Protein AF-A0A0E0AD00-F1 (afdb_monomer)

Mean predicted aligned error: 17.64 Å

InterPro domains:
  IPR002100 Transcription factor, MADS-box [PF00319] (10-29)
  IPR002100 Transcription factor, MADS-box [PR00404] (3-23)
  IPR002100 Transcription factor, MADS-box [PR00404] (23-38)
  IPR002100 Transcription factor, MADS-box [PS50066] (1-30)
  IPR002100 Transcription factor, MADS-box [SM00432] (1-50)
  IPR002487 Transcription factor, K-box [PF01486] (48-136)
  IPR002487 Transcription factor, K-box [PS51297] (51-142)
  IPR036879 Transcription factor, MADS-box superfamily [SSF55455] (1-30)
  IPR050142 MADS-box/MEF2 Transcription Factor [PTHR48019] (3-134)

Radius of gyration: 44.12 Å; Cα contacts (8 Å, |Δi|>4): 16; chains: 1; bounding box: 91×43×137 Å

Structure (mmCIF, N/CA/C/O backbone):
data_AF-A0A0E0AD00-F1
#
_entry.id   AF-A0A0E0AD00-F1
#
loop_
_atom_site.group_PDB
_atom_site.id
_atom_site.type_symbol
_atom_site.label_atom_id
_atom_site.label_alt_id
_atom_site.label_comp_id
_atom_site.label_asym_id
_atom_site.label_entity_id
_atom_site.label_seq_id
_atom_site.pdbx_PDB_ins_code
_atom_site.Cartn_x
_atom_site.Cartn_y
_atom_site.Cartn_z
_atom_site.occupancy
_atom_site.B_iso_or_equiv
_atom_site.auth_seq_id
_atom_site.auth_comp_id
_atom_site.auth_asym_id
_atom_site.auth_atom_id
_atom_site.pdbx_PDB_model_num
ATOM 1 N N . MET A 1 1 ? 39.843 -11.080 -59.604 1.00 56.84 1 MET A N 1
ATOM 2 C CA . MET A 1 1 ? 40.928 -10.682 -58.675 1.00 56.84 1 MET A CA 1
ATOM 3 C C . MET A 1 1 ? 40.358 -10.661 -57.258 1.00 56.84 1 MET A C 1
ATOM 5 O O . MET A 1 1 ? 39.514 -9.820 -56.981 1.00 56.84 1 MET A O 1
ATOM 9 N N . GLY A 1 2 ? 40.714 -11.625 -56.404 1.00 79.62 2 GLY A N 1
ATOM 10 C CA . GLY A 1 2 ? 40.193 -11.733 -55.032 1.00 79.62 2 GLY A CA 1
ATOM 11 C C . GLY A 1 2 ? 40.968 -10.883 -54.018 1.00 79.62 2 GLY A C 1
ATOM 12 O O . GLY A 1 2 ? 42.056 -10.382 -54.304 1.00 79.62 2 GLY A O 1
ATOM 13 N N . ARG A 1 3 ? 40.417 -10.721 -52.811 1.00 85.69 3 ARG A N 1
ATOM 14 C CA . ARG A 1 3 ? 41.078 -10.020 -51.701 1.00 85.69 3 ARG A CA 1
ATOM 15 C C . ARG A 1 3 ? 42.171 -10.917 -51.102 1.00 85.69 3 ARG A C 1
ATOM 17 O O . ARG A 1 3 ? 41.860 -11.903 -50.446 1.00 85.69 3 ARG A O 1
ATOM 24 N N . GLY A 1 4 ? 43.441 -10.580 -51.328 1.00 88.44 4 GLY A N 1
ATOM 25 C CA . GLY A 1 4 ? 44.582 -11.314 -50.768 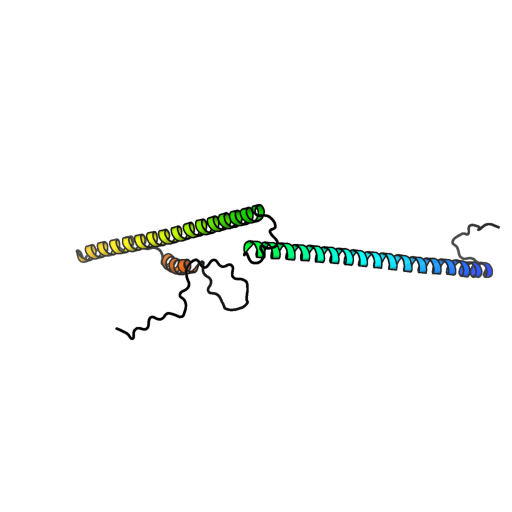1.00 88.44 4 GLY A CA 1
ATOM 26 C C . GLY A 1 4 ? 44.796 -11.046 -49.272 1.00 88.44 4 GLY A C 1
ATOM 27 O O . GLY A 1 4 ? 44.558 -9.934 -48.791 1.00 88.44 4 GLY A O 1
ATOM 28 N N . LYS A 1 5 ? 45.261 -12.061 -48.535 1.00 90.75 5 LYS A N 1
ATOM 29 C CA . LYS A 1 5 ? 45.694 -11.934 -47.134 1.00 90.75 5 LYS A CA 1
ATOM 30 C C . LYS A 1 5 ? 47.015 -11.153 -47.073 1.00 90.75 5 LYS A C 1
ATOM 32 O O . LYS A 1 5 ? 47.868 -11.316 -47.938 1.00 90.75 5 LYS A O 1
ATOM 37 N N . ILE A 1 6 ? 47.172 -10.296 -46.066 1.00 88.94 6 ILE A N 1
ATOM 38 C CA . ILE A 1 6 ? 48.353 -9.441 -45.866 1.00 88.94 6 ILE A CA 1
ATOM 39 C C . ILE A 1 6 ? 48.822 -9.622 -44.420 1.00 88.94 6 ILE A C 1
ATOM 41 O O . ILE A 1 6 ? 47.982 -9.732 -43.526 1.00 88.94 6 ILE A O 1
ATOM 45 N N . GLU A 1 7 ? 50.131 -9.649 -44.177 1.00 92.94 7 GLU A N 1
ATOM 46 C CA . GLU A 1 7 ? 50.682 -9.674 -42.817 1.00 92.94 7 GLU A CA 1
ATOM 47 C C . GLU A 1 7 ? 50.419 -8.353 -42.074 1.00 92.94 7 GLU A C 1
ATOM 49 O O . GLU A 1 7 ? 50.399 -7.275 -42.673 1.00 92.94 7 GLU A O 1
ATOM 54 N N . MET A 1 8 ? 50.250 -8.422 -40.750 1.00 94.75 8 MET A N 1
ATOM 55 C CA . MET A 1 8 ? 50.101 -7.245 -39.885 1.00 94.75 8 MET A CA 1
ATOM 56 C C . MET A 1 8 ? 51.471 -6.638 -39.558 1.00 94.75 8 MET A C 1
ATOM 58 O O . MET A 1 8 ? 51.977 -6.758 -38.448 1.00 94.75 8 MET A O 1
ATOM 62 N N . LYS A 1 9 ? 52.078 -6.003 -40.563 1.00 94.50 9 LYS A N 1
ATOM 63 C CA . LYS A 1 9 ? 53.336 -5.245 -40.477 1.00 94.50 9 LYS A CA 1
ATOM 64 C C . LYS A 1 9 ? 53.212 -3.936 -41.267 1.00 94.50 9 LYS A C 1
ATOM 66 O O . LYS A 1 9 ? 52.236 -3.726 -41.993 1.00 94.50 9 LYS A O 1
ATOM 71 N N . ARG A 1 10 ? 54.189 -3.033 -41.128 1.00 93.12 10 ARG A N 1
ATOM 72 C CA . ARG A 1 10 ? 54.226 -1.772 -41.887 1.00 93.12 10 ARG A CA 1
ATOM 73 C C . ARG A 1 10 ? 54.324 -2.062 -43.389 1.00 93.12 10 ARG A C 1
ATOM 75 O O . ARG A 1 10 ? 55.181 -2.821 -43.823 1.00 93.12 10 ARG A O 1
ATOM 82 N N . ILE A 1 11 ? 53.461 -1.432 -44.187 1.00 95.06 11 ILE A N 1
ATOM 83 C CA . ILE A 1 11 ? 53.547 -1.488 -45.653 1.00 95.06 11 ILE A CA 1
ATOM 84 C C . ILE A 1 11 ? 54.643 -0.510 -46.092 1.00 95.06 11 ILE A C 1
ATOM 86 O O . ILE A 1 11 ? 54.471 0.697 -45.925 1.00 95.06 11 ILE A O 1
ATOM 90 N N . GLU A 1 12 ? 55.751 -1.025 -46.625 1.00 94.75 12 GLU A N 1
ATOM 91 C CA . GLU A 1 12 ? 56.908 -0.257 -47.126 1.00 94.75 12 GLU A CA 1
ATOM 92 C C . GLU A 1 12 ? 56.517 0.677 -48.288 1.00 94.75 12 GLU A C 1
ATOM 94 O O . GLU A 1 12 ? 56.740 1.889 -48.239 1.00 94.75 12 GLU A O 1
ATOM 99 N N . ASP A 1 13 ? 55.831 0.122 -49.293 1.00 95.38 13 ASP A N 1
ATOM 100 C CA . ASP A 1 13 ? 55.361 0.832 -50.487 1.00 95.38 13 ASP A CA 1
ATOM 101 C C . ASP A 1 13 ? 54.362 1.948 -50.126 1.00 95.38 13 ASP A C 1
ATOM 103 O O . ASP A 1 13 ? 53.285 1.704 -49.568 1.00 95.38 13 ASP A O 1
ATOM 107 N N . ALA A 1 14 ? 54.727 3.189 -50.461 1.00 96.25 14 ALA A N 1
ATOM 108 C CA . ALA A 1 14 ? 53.958 4.385 -50.139 1.00 96.25 14 ALA A CA 1
ATOM 109 C C . ALA A 1 14 ? 52.564 4.404 -50.775 1.00 96.25 14 ALA A C 1
ATOM 111 O O . ALA A 1 14 ? 51.587 4.739 -50.100 1.00 96.25 14 ALA A O 1
ATOM 112 N N . THR A 1 15 ? 52.449 3.985 -52.033 1.00 95.25 15 THR A N 1
ATOM 113 C CA . THR A 1 15 ? 51.188 4.015 -52.778 1.00 95.25 15 THR A CA 1
ATOM 114 C C . THR A 1 15 ? 50.221 2.977 -52.216 1.00 95.25 15 THR A C 1
ATOM 116 O O . THR A 1 15 ? 49.065 3.284 -51.910 1.00 95.25 15 THR A O 1
ATOM 119 N N . ARG A 1 16 ? 50.700 1.748 -51.972 1.00 93.19 16 ARG A N 1
ATOM 120 C CA . ARG A 1 16 ? 49.890 0.676 -51.360 1.00 93.19 16 ARG A CA 1
ATOM 121 C C . ARG A 1 16 ? 49.467 1.016 -49.933 1.00 93.19 16 ARG A C 1
ATOM 123 O O . ARG A 1 16 ? 48.335 0.708 -49.543 1.00 93.19 16 ARG A O 1
ATOM 130 N N . ARG A 1 17 ? 50.343 1.662 -49.159 1.00 95.50 17 ARG A N 1
ATOM 131 C CA . ARG A 1 17 ? 50.043 2.137 -47.803 1.00 95.50 17 ARG A CA 1
ATOM 132 C C . ARG A 1 17 ? 48.935 3.189 -47.816 1.00 95.50 17 ARG A C 1
ATOM 134 O O . ARG A 1 17 ? 47.976 3.033 -47.063 1.00 95.50 17 ARG A O 1
ATOM 141 N N . GLN A 1 18 ? 49.016 4.182 -48.704 1.00 95.56 18 GLN A N 1
ATOM 142 C CA . GLN A 1 18 ? 48.005 5.238 -48.827 1.00 95.56 18 GLN A CA 1
ATOM 143 C C . GLN A 1 18 ? 46.632 4.676 -49.222 1.00 95.56 18 GLN A C 1
ATOM 145 O O . GLN A 1 18 ? 45.627 4.981 -48.583 1.00 95.56 18 GLN A O 1
ATOM 150 N N . VAL A 1 19 ? 46.579 3.785 -50.218 1.00 94.62 19 VAL A N 1
ATOM 151 C CA . VAL A 1 19 ? 45.322 3.139 -50.639 1.00 94.62 19 VAL A CA 1
ATOM 152 C C . VAL A 1 19 ? 44.720 2.302 -49.507 1.00 94.62 19 VAL A C 1
ATOM 154 O O . VAL A 1 19 ? 43.509 2.336 -49.275 1.00 94.62 19 VAL A O 1
ATOM 157 N N . THR A 1 20 ? 45.557 1.558 -48.780 1.00 94.06 20 THR A N 1
ATOM 158 C CA . THR A 1 20 ? 45.115 0.742 -47.641 1.00 94.06 20 THR A CA 1
ATOM 159 C C . THR A 1 20 ? 44.588 1.611 -46.505 1.00 94.06 20 THR A C 1
ATOM 161 O O . THR A 1 20 ? 43.548 1.286 -45.936 1.00 94.06 20 THR A O 1
ATOM 164 N N . PHE A 1 21 ? 45.265 2.720 -46.201 1.00 95.56 21 PHE A N 1
ATOM 165 C CA . PHE A 1 21 ? 44.830 3.677 -45.190 1.00 95.56 21 PHE A CA 1
ATOM 166 C C . PHE A 1 21 ? 43.445 4.234 -45.518 1.00 95.56 21 PHE A C 1
ATOM 168 O O . PHE A 1 21 ? 42.538 4.097 -44.703 1.00 95.56 21 PHE A O 1
ATOM 175 N N . SER A 1 22 ? 43.244 4.767 -46.726 1.00 95.25 22 SER A N 1
ATOM 176 C CA . SER A 1 22 ? 41.956 5.342 -47.132 1.00 95.25 22 SER A CA 1
ATOM 177 C C . SER A 1 22 ? 40.811 4.329 -47.038 1.00 95.25 22 SER A C 1
ATOM 179 O O . SER A 1 22 ? 39.757 4.641 -46.484 1.00 95.25 22 SER A O 1
ATOM 181 N N . LYS A 1 23 ? 41.032 3.089 -47.501 1.00 94.00 23 LYS A N 1
ATOM 182 C CA . LYS A 1 23 ? 40.029 2.012 -47.437 1.00 94.00 23 LYS A CA 1
ATOM 183 C C . LYS A 1 23 ? 39.732 1.560 -46.004 1.00 94.00 23 LYS A C 1
ATOM 185 O O . LYS A 1 23 ? 38.572 1.361 -45.656 1.00 94.00 23 LYS A O 1
ATOM 190 N N . ARG A 1 24 ? 40.760 1.391 -45.164 1.00 94.75 24 ARG A N 1
ATOM 191 C CA . ARG A 1 24 ? 40.582 0.968 -43.764 1.00 94.75 24 ARG A CA 1
ATOM 192 C C . ARG A 1 24 ? 39.961 2.067 -42.912 1.00 94.75 24 ARG A C 1
ATOM 194 O O . ARG A 1 24 ? 39.107 1.759 -42.095 1.00 94.75 24 ARG A O 1
ATOM 201 N N . ARG A 1 25 ? 40.344 3.329 -43.125 1.00 96.00 25 ARG A N 1
ATOM 202 C CA . ARG A 1 25 ? 39.773 4.483 -42.422 1.00 96.00 25 ARG A CA 1
ATOM 203 C C . ARG A 1 25 ? 38.269 4.576 -42.658 1.00 96.00 25 ARG A C 1
ATOM 205 O O . ARG A 1 25 ? 37.539 4.739 -41.694 1.00 96.00 25 ARG A O 1
ATOM 212 N N . ALA A 1 26 ? 37.815 4.422 -43.903 1.00 94.81 26 ALA A N 1
ATOM 213 C CA . ALA A 1 26 ? 36.386 4.428 -44.217 1.00 94.81 26 ALA A CA 1
ATOM 214 C C . ALA A 1 26 ? 35.624 3.338 -43.438 1.00 94.81 26 ALA A C 1
ATOM 216 O O . ALA A 1 26 ? 34.674 3.653 -42.730 1.00 94.81 26 ALA A O 1
ATOM 217 N N . GLY A 1 27 ? 36.104 2.088 -43.475 1.00 95.25 27 GLY A N 1
ATOM 218 C CA . GLY A 1 27 ? 35.468 0.990 -42.736 1.00 95.25 27 GLY A CA 1
ATOM 219 C C . GLY A 1 27 ? 35.553 1.125 -41.209 1.00 95.25 27 GLY A C 1
ATOM 220 O O . GLY A 1 27 ? 34.643 0.700 -40.507 1.00 95.25 27 GLY A O 1
ATOM 221 N N . LEU A 1 28 ? 36.618 1.734 -40.677 1.00 96.56 28 LEU A N 1
ATOM 222 C CA . LEU A 1 28 ? 36.735 2.028 -39.244 1.00 96.56 28 LEU A CA 1
ATOM 223 C C . LEU A 1 28 ? 35.756 3.118 -38.800 1.00 96.56 28 LEU A C 1
ATOM 225 O O . LEU A 1 28 ? 35.151 2.979 -37.743 1.00 96.56 28 LEU A O 1
ATOM 229 N N . MET A 1 29 ? 35.579 4.171 -39.600 1.00 96.12 29 MET A N 1
ATOM 230 C CA . MET A 1 29 ? 34.600 5.223 -39.308 1.00 96.12 29 MET A CA 1
ATOM 231 C C . MET A 1 29 ? 33.170 4.681 -39.361 1.00 96.12 29 MET A C 1
ATOM 233 O O . MET A 1 29 ? 32.370 4.989 -38.486 1.00 96.12 29 MET A O 1
ATOM 237 N N . GLU A 1 30 ? 32.862 3.822 -40.335 1.00 96.38 30 GLU A N 1
ATOM 238 C CA . GLU A 1 30 ? 31.568 3.138 -40.418 1.00 96.38 30 GLU A CA 1
ATOM 239 C C . GLU A 1 30 ? 31.333 2.216 -39.210 1.00 96.38 30 GLU A C 1
ATOM 241 O O . GLU A 1 30 ? 30.249 2.215 -38.626 1.00 96.38 30 GLU A O 1
ATOM 246 N N . LEU A 1 31 ? 32.362 1.474 -38.783 1.00 96.88 31 LEU A N 1
ATOM 247 C CA . LEU A 1 31 ? 32.296 0.641 -37.583 1.00 96.88 31 LEU A CA 1
ATOM 248 C C . LEU A 1 31 ? 32.050 1.478 -36.323 1.00 96.88 31 LEU A C 1
ATOM 250 O O . LEU A 1 31 ? 31.203 1.101 -35.515 1.00 96.88 31 LEU A O 1
ATOM 254 N N . PHE A 1 32 ? 32.769 2.592 -36.167 1.00 96.25 32 PHE A N 1
ATOM 255 C CA . PHE A 1 32 ? 32.605 3.504 -35.037 1.00 96.25 32 PHE A CA 1
ATOM 256 C C . PHE A 1 32 ? 31.186 4.066 -34.996 1.00 96.25 32 PHE A C 1
ATOM 258 O O . PHE A 1 32 ? 30.512 3.949 -33.979 1.00 96.25 32 PHE A O 1
ATOM 265 N N . HIS A 1 33 ? 30.703 4.582 -36.126 1.00 96.06 33 HIS A N 1
ATOM 266 C CA . HIS A 1 33 ? 29.359 5.134 -36.235 1.00 96.06 33 HIS A CA 1
ATOM 267 C C . HIS A 1 33 ? 28.281 4.092 -35.913 1.00 96.06 33 HIS A C 1
ATOM 269 O O . HIS A 1 33 ? 27.362 4.354 -35.139 1.00 96.06 33 HIS A O 1
ATOM 275 N N . ARG A 1 34 ? 28.417 2.868 -36.440 1.00 95.81 34 ARG A N 1
ATOM 276 C CA . ARG A 1 34 ? 27.494 1.771 -36.128 1.00 95.81 34 ARG A CA 1
ATOM 277 C C . ARG A 1 34 ? 27.521 1.409 -34.646 1.00 95.81 34 ARG A C 1
ATOM 279 O O . ARG A 1 34 ? 26.463 1.163 -34.068 1.00 95.81 34 ARG A O 1
ATOM 286 N N . TYR A 1 35 ? 28.704 1.350 -34.039 1.00 95.88 35 TYR A N 1
ATOM 287 C CA . TYR A 1 35 ? 28.846 1.050 -32.616 1.00 95.88 35 TYR A CA 1
ATOM 288 C C . TYR A 1 35 ? 28.215 2.145 -31.753 1.00 95.88 35 TYR A C 1
ATOM 290 O O . TYR A 1 35 ? 27.476 1.834 -30.824 1.00 95.88 35 TYR A O 1
ATOM 298 N N . GLU A 1 36 ? 28.442 3.411 -32.097 1.00 95.00 36 GLU A N 1
ATOM 299 C CA . GLU A 1 36 ? 27.854 4.564 -31.419 1.00 95.00 36 GLU A CA 1
ATOM 300 C C . GLU A 1 36 ? 26.323 4.538 -31.491 1.00 95.00 36 GLU A C 1
ATOM 302 O O . GLU A 1 36 ? 25.664 4.628 -30.456 1.00 95.00 36 GLU A O 1
ATOM 307 N N . ILE A 1 37 ? 25.751 4.324 -32.682 1.00 95.00 37 ILE A N 1
ATOM 308 C CA . ILE A 1 37 ? 24.298 4.188 -32.859 1.00 95.00 37 ILE A CA 1
ATOM 309 C C . ILE A 1 37 ? 23.759 3.014 -32.041 1.00 95.00 37 ILE A C 1
ATOM 311 O O . ILE A 1 37 ? 22.773 3.169 -31.325 1.00 95.00 37 ILE A O 1
ATOM 315 N N . THR A 1 38 ? 24.400 1.845 -32.127 1.00 94.06 38 THR A N 1
ATOM 316 C CA . THR A 1 38 ? 23.946 0.640 -31.415 1.00 94.06 38 THR A CA 1
ATOM 317 C C . THR A 1 38 ? 23.967 0.868 -29.906 1.00 94.06 38 THR A C 1
ATOM 319 O O . THR A 1 38 ? 22.964 0.631 -29.248 1.00 94.06 38 THR A O 1
ATOM 322 N N . THR A 1 39 ? 25.067 1.409 -29.376 1.00 93.06 39 THR A N 1
ATOM 323 C CA . THR A 1 39 ? 25.242 1.693 -27.942 1.00 93.06 39 THR A CA 1
ATOM 324 C C . THR A 1 39 ? 24.254 2.747 -27.447 1.00 93.06 39 THR A C 1
ATOM 326 O O . THR A 1 39 ? 23.697 2.636 -26.357 1.00 93.06 39 THR A O 1
ATOM 329 N N . ARG A 1 40 ? 24.012 3.792 -28.245 1.00 92.81 40 ARG A N 1
ATOM 330 C CA . ARG A 1 40 ? 23.022 4.819 -27.916 1.00 92.81 40 ARG A CA 1
ATOM 331 C C . ARG A 1 40 ? 21.616 4.228 -27.875 1.00 92.81 40 ARG A C 1
ATOM 333 O O . ARG A 1 40 ? 20.875 4.509 -26.941 1.00 92.81 40 ARG A O 1
ATOM 340 N N . ASN A 1 41 ? 21.264 3.404 -28.858 1.00 90.88 41 ASN A N 1
ATOM 341 C CA . ASN A 1 41 ? 19.950 2.777 -28.932 1.00 90.88 41 ASN A CA 1
ATOM 342 C C . ASN A 1 41 ? 19.718 1.791 -27.784 1.00 90.88 41 ASN A C 1
ATOM 344 O O . ASN A 1 41 ? 18.644 1.822 -27.196 1.00 90.88 41 ASN A O 1
ATOM 348 N N . THR A 1 42 ? 20.706 0.964 -27.423 1.00 89.88 42 THR A N 1
ATOM 349 C CA . THR A 1 42 ? 20.580 0.050 -26.275 1.00 89.88 42 THR A CA 1
ATOM 350 C C . THR A 1 42 ? 20.392 0.820 -24.974 1.00 89.88 42 THR A C 1
ATOM 352 O O . THR A 1 42 ? 19.498 0.492 -24.205 1.00 89.88 42 THR A O 1
ATOM 355 N N . ARG A 1 43 ? 21.149 1.906 -24.770 1.00 89.38 43 ARG A N 1
ATOM 356 C CA . ARG A 1 43 ? 21.004 2.756 -23.581 1.00 89.38 43 ARG A CA 1
ATOM 357 C C . ARG A 1 43 ? 19.625 3.417 -23.497 1.00 89.38 43 ARG A C 1
ATOM 359 O O . ARG A 1 43 ? 19.049 3.465 -22.422 1.00 89.38 43 ARG A O 1
ATOM 366 N N . LEU A 1 44 ? 19.089 3.911 -24.618 1.00 88.06 44 LEU A N 1
ATOM 367 C CA . LEU A 1 44 ? 17.731 4.471 -24.665 1.00 88.06 44 LEU A CA 1
ATOM 368 C C . LEU A 1 44 ? 16.655 3.400 -24.425 1.00 88.06 44 LEU A C 1
ATOM 370 O O . LEU A 1 44 ? 15.631 3.681 -23.813 1.00 88.06 44 LEU A O 1
ATOM 374 N N . GLN A 1 45 ? 16.871 2.170 -24.896 1.00 88.00 45 GLN A N 1
ATOM 375 C CA . GLN A 1 45 ? 15.960 1.056 -24.624 1.00 88.00 45 GLN A CA 1
ATOM 376 C C . GLN A 1 45 ? 15.955 0.661 -23.145 1.00 88.00 45 GLN A C 1
ATOM 378 O O . GLN A 1 45 ? 14.891 0.358 -22.618 1.00 88.00 45 GLN A O 1
ATOM 383 N N . GLU A 1 46 ? 17.111 0.666 -22.483 1.00 88.31 46 GLU A N 1
ATOM 384 C CA . GLU A 1 46 ? 17.214 0.427 -21.039 1.00 88.31 46 GLU A CA 1
ATOM 385 C C . GLU A 1 46 ? 16.459 1.501 -20.251 1.00 88.31 46 GLU A C 1
ATOM 387 O O . GLU A 1 46 ? 15.579 1.158 -19.469 1.00 88.31 46 GLU A O 1
ATOM 392 N N . THR A 1 47 ? 16.690 2.787 -20.540 1.00 87.38 47 THR A N 1
ATOM 393 C CA . THR A 1 47 ? 15.973 3.874 -19.851 1.00 87.38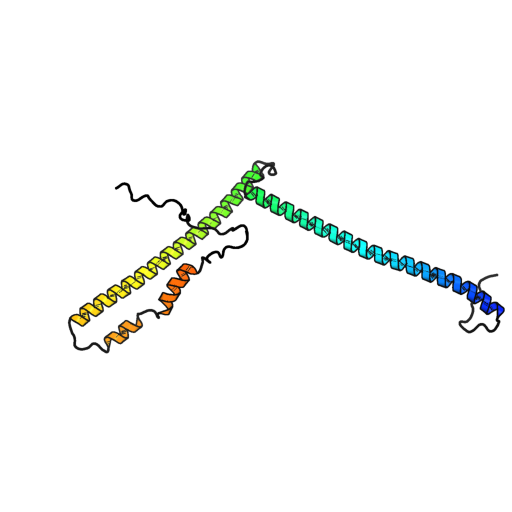 47 THR A CA 1
ATOM 394 C C . THR A 1 47 ? 14.465 3.811 -20.076 1.00 87.38 47 THR A C 1
ATOM 396 O O . THR A 1 47 ? 13.706 3.956 -19.128 1.00 87.38 47 THR A O 1
ATOM 399 N N . ASN A 1 48 ? 14.019 3.524 -21.306 1.00 89.44 48 ASN A N 1
ATOM 400 C CA . ASN A 1 48 ? 12.590 3.386 -21.591 1.00 89.44 48 ASN A CA 1
ATOM 401 C C . ASN A 1 48 ? 11.961 2.222 -20.811 1.00 89.44 48 ASN A C 1
ATOM 403 O O . ASN A 1 48 ? 10.838 2.353 -20.343 1.00 89.44 48 ASN A O 1
ATOM 407 N N . ARG A 1 49 ? 12.670 1.095 -20.649 1.00 90.44 49 ARG A N 1
ATOM 408 C CA . ARG A 1 49 ? 12.177 -0.045 -19.859 1.00 90.44 49 ARG A CA 1
ATOM 409 C C . ARG A 1 49 ? 12.042 0.299 -18.383 1.00 90.44 49 ARG A C 1
ATOM 411 O O . ARG A 1 49 ? 11.061 -0.106 -17.769 1.00 90.44 49 ARG A O 1
ATOM 418 N N . ASP A 1 50 ? 13.014 1.014 -17.829 1.00 92.62 50 ASP A N 1
ATOM 419 C CA . ASP A 1 50 ? 12.984 1.427 -16.426 1.00 92.62 50 ASP A CA 1
ATOM 420 C C . ASP A 1 50 ? 11.842 2.429 -16.179 1.00 92.62 50 ASP A C 1
ATOM 422 O O . ASP A 1 50 ? 11.088 2.286 -15.214 1.00 92.62 50 ASP A O 1
ATOM 426 N N . ASP A 1 51 ? 11.645 3.383 -17.096 1.00 93.75 51 ASP A N 1
ATOM 427 C CA . ASP A 1 51 ? 10.531 4.337 -17.056 1.00 93.75 51 ASP A CA 1
ATOM 428 C C . ASP A 1 51 ? 9.170 3.627 -17.190 1.00 93.75 51 ASP A C 1
ATOM 430 O O . ASP A 1 51 ? 8.245 3.896 -16.422 1.00 93.75 51 ASP A O 1
ATOM 434 N N . GLU A 1 52 ? 9.039 2.675 -18.121 1.00 94.69 52 GLU A N 1
ATOM 435 C CA . GLU A 1 52 ? 7.830 1.856 -18.297 1.00 94.69 52 GLU A CA 1
ATOM 436 C C . GLU A 1 52 ? 7.506 1.041 -17.036 1.00 94.69 52 GLU A C 1
ATOM 438 O O . GLU A 1 52 ? 6.357 1.028 -16.586 1.00 94.69 52 GLU A O 1
ATOM 443 N N . GLN A 1 53 ? 8.509 0.402 -16.426 1.00 96.12 53 GLN A N 1
ATOM 444 C CA . GLN A 1 53 ? 8.342 -0.337 -15.172 1.00 96.12 53 GLN A CA 1
ATOM 445 C C . GLN A 1 53 ? 7.903 0.579 -14.028 1.00 96.12 53 GLN A C 1
ATOM 447 O O . GLN A 1 53 ? 6.991 0.233 -13.274 1.00 96.12 53 GLN A O 1
ATOM 452 N N . MET A 1 54 ? 8.504 1.764 -13.914 1.00 96.50 54 MET A N 1
ATOM 453 C CA . MET A 1 54 ? 8.123 2.748 -12.904 1.00 96.50 54 MET A CA 1
ATOM 454 C C . MET A 1 54 ? 6.673 3.207 -13.092 1.00 96.50 54 MET A C 1
ATOM 456 O O . MET A 1 54 ? 5.914 3.261 -12.125 1.00 96.50 54 MET A O 1
ATOM 460 N N . VAL A 1 55 ? 6.255 3.497 -14.327 1.00 97.00 55 VAL A N 1
ATOM 461 C CA . VAL A 1 55 ? 4.869 3.883 -14.635 1.00 97.00 55 VAL A CA 1
ATOM 462 C C . VAL A 1 55 ? 3.891 2.761 -14.285 1.00 97.00 55 VAL A C 1
ATOM 464 O O . VAL A 1 55 ? 2.828 3.035 -13.717 1.00 97.00 55 VAL A O 1
ATOM 467 N N . MET A 1 56 ? 4.243 1.504 -14.570 1.00 96.44 56 MET A N 1
ATOM 468 C CA . MET A 1 56 ? 3.432 0.349 -14.181 1.00 96.44 56 MET A CA 1
ATOM 469 C C . MET A 1 56 ? 3.274 0.252 -12.662 1.00 96.44 56 MET A C 1
ATOM 471 O O . MET A 1 56 ? 2.158 0.062 -12.182 1.00 96.44 56 MET A O 1
ATOM 475 N N . GLU A 1 57 ? 4.355 0.435 -11.905 1.00 97.75 57 GLU A N 1
ATOM 476 C CA . GLU A 1 57 ? 4.319 0.365 -10.444 1.00 97.75 57 GLU A CA 1
ATOM 477 C C . GLU A 1 57 ? 3.535 1.527 -9.825 1.00 97.75 57 GLU A C 1
ATOM 479 O O . GLU A 1 57 ? 2.705 1.315 -8.943 1.00 97.75 57 GLU A O 1
ATOM 484 N N . ILE A 1 58 ? 3.705 2.749 -10.340 1.00 97.69 58 ILE A N 1
ATOM 485 C CA . ILE A 1 58 ? 2.900 3.906 -9.924 1.00 97.69 58 ILE A CA 1
ATOM 486 C C . ILE A 1 58 ? 1.415 3.637 -10.178 1.00 97.69 58 ILE A C 1
ATOM 488 O O . ILE A 1 58 ? 0.578 3.925 -9.325 1.00 97.69 58 ILE A O 1
ATOM 492 N N . THR A 1 59 ? 1.076 3.073 -11.337 1.00 97.88 59 THR A N 1
ATOM 493 C CA . THR A 1 59 ? -0.311 2.729 -11.677 1.00 97.88 59 THR A CA 1
ATOM 494 C C . THR A 1 59 ? -0.852 1.642 -10.749 1.00 97.88 59 THR A C 1
ATOM 496 O O . THR A 1 59 ? -1.974 1.757 -10.264 1.00 97.88 59 THR A O 1
ATOM 499 N N . ARG A 1 60 ? -0.044 0.621 -10.435 1.00 98.38 60 ARG A N 1
ATOM 500 C CA . ARG A 1 60 ? -0.402 -0.442 -9.488 1.00 98.38 60 ARG A CA 1
ATOM 501 C C . ARG A 1 60 ? -0.699 0.119 -8.097 1.00 98.38 60 ARG A C 1
ATOM 503 O O . ARG A 1 60 ? -1.728 -0.219 -7.524 1.00 98.38 60 ARG A O 1
ATOM 510 N N . LEU A 1 61 ? 0.174 0.980 -7.575 1.00 98.31 61 LEU A N 1
ATOM 511 C CA . LEU A 1 61 ? 0.003 1.596 -6.257 1.00 98.31 61 LEU A CA 1
ATOM 512 C C . LEU A 1 61 ? -1.209 2.529 -6.209 1.00 98.31 61 LEU A C 1
ATOM 514 O O . LEU A 1 61 ? -1.940 2.513 -5.227 1.00 98.31 61 LEU A O 1
ATOM 518 N N . ARG A 1 62 ? -1.462 3.301 -7.272 1.00 97.94 62 ARG A N 1
ATOM 519 C CA . ARG A 1 62 ? -2.676 4.127 -7.377 1.00 97.94 62 ARG A CA 1
ATOM 520 C C . ARG A 1 62 ? -3.941 3.277 -7.331 1.00 97.94 62 ARG A C 1
ATOM 522 O O . ARG A 1 62 ? -4.817 3.558 -6.529 1.00 97.94 62 ARG A O 1
ATOM 529 N N . ASN A 1 63 ? -3.982 2.189 -8.099 1.00 97.88 63 ASN A N 1
ATOM 530 C CA . ASN A 1 63 ? -5.116 1.268 -8.073 1.00 97.88 63 ASN A CA 1
ATOM 531 C C . ASN A 1 63 ? -5.312 0.622 -6.692 1.00 97.88 63 ASN A C 1
ATOM 533 O O . ASN A 1 63 ? -6.443 0.330 -6.318 1.00 97.88 63 ASN A O 1
ATOM 537 N N . GLU A 1 64 ? -4.234 0.354 -5.950 1.00 98.19 64 GLU A N 1
ATOM 538 C CA . GLU A 1 64 ? -4.320 -0.175 -4.584 1.00 98.19 64 GLU A CA 1
ATOM 539 C C . GLU A 1 64 ? -4.898 0.862 -3.615 1.00 98.19 64 GLU A C 1
ATOM 541 O O . GLU A 1 64 ? -5.788 0.542 -2.831 1.00 98.19 64 GLU A O 1
ATOM 546 N N . ILE A 1 65 ? -4.446 2.117 -3.708 1.00 97.81 65 ILE A N 1
ATOM 547 C CA . ILE A 1 65 ? -4.996 3.232 -2.927 1.00 97.81 65 ILE A CA 1
ATOM 548 C C . ILE A 1 65 ? -6.492 3.382 -3.215 1.00 97.81 65 ILE A C 1
ATOM 550 O O . ILE A 1 65 ? -7.290 3.362 -2.283 1.00 97.81 65 ILE A O 1
ATOM 554 N N . ASP A 1 66 ? -6.883 3.426 -4.490 1.00 96.62 66 ASP A N 1
ATOM 555 C CA . A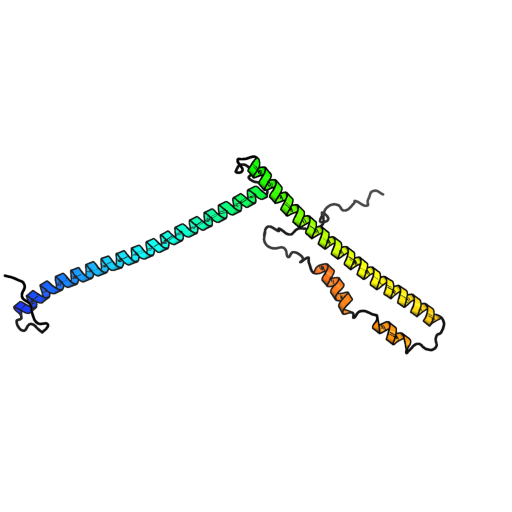SP A 1 66 ? -8.284 3.570 -4.890 1.00 96.62 66 ASP A CA 1
ATOM 556 C C . ASP A 1 66 ? -9.152 2.411 -4.357 1.00 96.62 66 ASP A C 1
ATOM 558 O O . ASP A 1 66 ? -10.279 2.620 -3.899 1.00 96.62 66 ASP A O 1
ATOM 562 N N . GLN A 1 67 ? -8.626 1.178 -4.369 1.00 95.81 67 GLN A N 1
ATOM 563 C CA . GLN A 1 67 ? -9.304 -0.000 -3.815 1.00 95.81 67 GLN A CA 1
ATOM 564 C C . GLN A 1 67 ? -9.473 0.082 -2.295 1.00 95.81 67 GLN A C 1
ATOM 566 O O . GLN A 1 67 ? -10.558 -0.218 -1.783 1.00 95.81 67 GLN A O 1
ATOM 571 N N . LEU A 1 68 ? -8.424 0.490 -1.575 1.00 96.75 68 LEU A N 1
ATOM 572 C CA . LEU A 1 68 ? -8.452 0.646 -0.122 1.00 96.75 68 LEU A CA 1
ATOM 573 C C . LEU A 1 68 ? -9.400 1.772 0.298 1.00 96.75 68 LEU A C 1
ATOM 575 O O . LEU A 1 68 ? -10.230 1.569 1.183 1.00 96.75 68 LEU A O 1
ATOM 579 N N . GLU A 1 69 ? -9.350 2.921 -0.370 1.00 94.81 69 GLU A N 1
ATOM 580 C CA . GLU A 1 69 ? -10.249 4.048 -0.114 1.00 94.81 69 GLU A CA 1
ATOM 581 C C . GLU A 1 69 ? -11.709 3.698 -0.413 1.00 94.81 69 GLU A C 1
ATOM 583 O O . GLU A 1 69 ? -12.602 4.052 0.356 1.00 94.81 69 GLU A O 1
ATOM 588 N N . ALA A 1 70 ? -11.983 2.972 -1.501 1.00 92.50 70 ALA A N 1
ATOM 589 C CA . ALA A 1 70 ? -13.328 2.480 -1.787 1.00 92.50 70 ALA A CA 1
ATOM 590 C C . ALA A 1 70 ? -13.795 1.468 -0.729 1.00 92.50 70 ALA A C 1
ATOM 592 O O . ALA A 1 70 ? -14.961 1.472 -0.341 1.00 92.50 70 ALA A O 1
ATOM 593 N N . SER A 1 71 ? -12.900 0.601 -0.242 1.00 92.75 71 SER A N 1
ATOM 594 C CA . SER A 1 71 ? -13.217 -0.335 0.840 1.00 92.75 71 SER A CA 1
ATOM 595 C C . SER A 1 71 ? -13.538 0.379 2.147 1.00 92.75 71 SER A C 1
ATOM 597 O O . SER A 1 71 ? -14.509 0.012 2.808 1.00 92.75 71 SER A O 1
ATOM 599 N N . LEU A 1 72 ? -12.762 1.404 2.500 1.00 93.00 72 LEU A N 1
ATOM 600 C CA . LEU A 1 72 ? -13.014 2.229 3.675 1.00 93.00 72 LEU A CA 1
ATOM 601 C C . LEU A 1 72 ? -14.380 2.911 3.565 1.00 93.00 72 LEU A C 1
ATOM 603 O O . LEU A 1 72 ? -15.200 2.748 4.461 1.00 93.00 72 LEU A O 1
ATOM 607 N N . ARG A 1 73 ? -14.667 3.569 2.433 1.00 93.00 73 ARG A N 1
ATOM 608 C CA . ARG A 1 73 ? -15.960 4.229 2.185 1.00 93.00 73 ARG A CA 1
ATOM 609 C C . ARG A 1 73 ? -17.152 3.272 2.236 1.00 93.00 73 ARG A C 1
ATOM 611 O O . ARG A 1 73 ? -18.226 3.655 2.692 1.00 93.00 73 ARG A O 1
ATOM 618 N N . ARG A 1 74 ? -16.984 2.012 1.811 1.00 91.44 74 ARG A N 1
ATOM 619 C CA . ARG A 1 74 ? -18.014 0.974 2.001 1.00 91.44 74 ARG A CA 1
ATOM 620 C C . ARG A 1 74 ? -18.219 0.649 3.480 1.00 91.44 74 ARG A C 1
ATOM 622 O O . ARG A 1 74 ? -19.357 0.592 3.926 1.00 91.44 74 ARG A O 1
ATOM 629 N N . GLN A 1 75 ? -17.140 0.450 4.237 1.00 90.69 75 GLN A N 1
ATOM 630 C CA . GLN A 1 75 ? -17.205 0.128 5.669 1.00 90.69 75 GLN A CA 1
ATOM 631 C C . GLN A 1 75 ? -17.748 1.284 6.522 1.00 90.69 75 GLN A C 1
ATOM 633 O O . GLN A 1 75 ? -18.417 1.022 7.518 1.00 90.69 75 GLN A O 1
ATOM 638 N N . THR A 1 76 ? -17.510 2.541 6.131 1.00 90.75 76 THR A N 1
ATOM 639 C CA . THR A 1 76 ? -18.086 3.728 6.791 1.00 90.75 76 THR A CA 1
ATOM 640 C C . THR A 1 76 ? -19.510 4.047 6.327 1.00 90.75 76 THR A C 1
ATOM 642 O O . THR A 1 76 ? -20.183 4.871 6.941 1.00 90.75 76 THR A O 1
ATOM 645 N N . GLY A 1 77 ? -20.001 3.374 5.280 1.00 87.50 77 GLY A N 1
ATOM 646 C CA . GLY A 1 77 ? -21.343 3.569 4.728 1.00 87.50 77 GLY A CA 1
ATOM 647 C C . GLY A 1 77 ? -21.489 4.792 3.815 1.00 87.50 77 GLY A C 1
ATOM 648 O O . GLY A 1 77 ? -22.606 5.120 3.425 1.00 87.50 77 GLY A O 1
ATOM 649 N N . GLU A 1 78 ? -20.386 5.452 3.459 1.00 87.19 78 GLU A N 1
ATOM 650 C CA . GLU A 1 78 ? -20.365 6.638 2.594 1.00 87.19 78 GLU A CA 1
ATOM 651 C C . GLU A 1 78 ? -20.695 6.302 1.133 1.00 87.19 78 GLU A C 1
ATOM 653 O O . GLU A 1 78 ? -21.450 7.034 0.499 1.00 87.19 78 GLU A O 1
ATOM 658 N N . ASP A 1 79 ? -20.196 5.171 0.615 1.00 85.62 79 ASP A N 1
ATOM 659 C CA . ASP A 1 79 ? -20.402 4.753 -0.781 1.00 85.62 79 ASP A CA 1
ATOM 660 C C . ASP A 1 79 ? -20.847 3.285 -0.892 1.00 85.62 79 ASP A C 1
ATOM 662 O O . ASP A 1 79 ? -20.069 2.380 -1.205 1.00 85.62 79 ASP A O 1
ATOM 666 N N . LEU A 1 80 ? -22.147 3.046 -0.697 1.00 82.75 80 LEU A N 1
ATOM 667 C CA . LEU A 1 80 ? -22.770 1.722 -0.863 1.00 82.75 80 LEU A CA 1
ATOM 668 C C . LEU A 1 80 ? -23.262 1.446 -2.290 1.00 82.75 80 LEU A C 1
ATOM 670 O O . LEU A 1 80 ? -23.609 0.315 -2.610 1.00 82.75 80 LEU A O 1
ATOM 674 N N . SER A 1 81 ? -23.260 2.452 -3.168 1.00 82.44 81 SER A N 1
ATOM 675 C CA . SER A 1 81 ? -23.680 2.323 -4.574 1.00 82.44 81 SER A CA 1
ATOM 676 C C . SER A 1 81 ? -22.844 1.310 -5.367 1.00 82.44 81 SER A C 1
ATOM 678 O O . SER A 1 81 ? -23.317 0.754 -6.356 1.00 82.44 81 SER A O 1
ATOM 680 N N . SER A 1 82 ? -21.609 1.064 -4.920 1.00 75.06 82 SER A N 1
ATOM 681 C CA . SER A 1 82 ? -20.693 0.073 -5.488 1.00 75.06 82 SER A CA 1
ATOM 682 C C . SER A 1 82 ? -21.004 -1.371 -5.070 1.00 75.06 82 SER A C 1
ATOM 684 O O . SER A 1 82 ? -20.514 -2.300 -5.709 1.00 75.06 82 SER A O 1
ATOM 686 N N . VAL A 1 83 ? -21.824 -1.571 -4.033 1.00 80.94 83 VAL A N 1
ATOM 687 C CA . VAL A 1 83 ? -22.272 -2.889 -3.568 1.00 80.94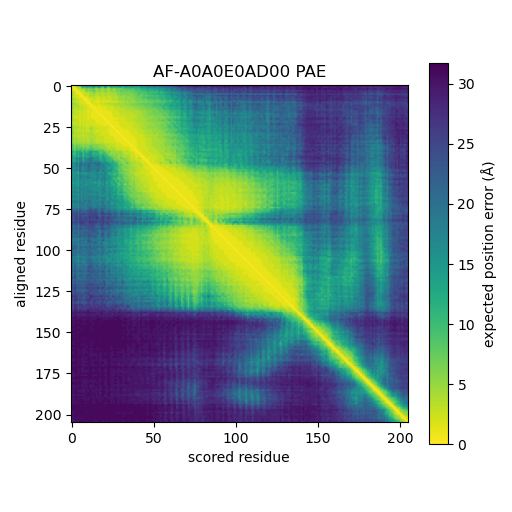 83 VAL A CA 1
ATOM 688 C C . VAL A 1 83 ? -23.533 -3.255 -4.340 1.00 80.94 83 VAL A C 1
ATOM 690 O O . VAL A 1 83 ? -24.612 -2.718 -4.099 1.00 80.94 83 VAL A O 1
ATOM 693 N N . SER A 1 84 ? -23.380 -4.127 -5.333 1.00 75.38 84 SER A N 1
ATOM 694 C CA . SER A 1 84 ? -24.439 -4.386 -6.314 1.00 75.38 84 SER A CA 1
ATOM 695 C C . SER A 1 84 ? -25.458 -5.426 -5.850 1.00 75.38 84 SER A C 1
ATOM 697 O O . SER A 1 84 ? -26.589 -5.441 -6.342 1.00 75.38 84 SER A O 1
ATOM 699 N N . THR A 1 85 ? -25.081 -6.287 -4.899 1.00 88.88 85 THR A N 1
ATOM 700 C CA . THR A 1 85 ? -25.934 -7.377 -4.418 1.00 88.88 85 THR A CA 1
ATOM 701 C C . THR A 1 85 ? -26.307 -7.213 -2.947 1.00 88.88 85 THR A C 1
ATOM 703 O O . THR A 1 85 ? -25.535 -6.722 -2.124 1.00 88.88 85 THR A O 1
ATOM 706 N N . VAL A 1 86 ? -27.517 -7.660 -2.601 1.00 90.88 86 VAL A N 1
ATOM 707 C CA . VAL A 1 86 ? -28.002 -7.682 -1.211 1.00 90.88 86 VAL A CA 1
ATOM 708 C C . VAL A 1 86 ? -27.147 -8.616 -0.344 1.00 90.88 86 VAL A C 1
ATOM 710 O O . VAL A 1 86 ? -26.928 -8.327 0.830 1.00 90.88 86 VAL A O 1
ATOM 713 N N . ASP A 1 87 ? -26.616 -9.692 -0.929 1.00 92.12 87 ASP A N 1
ATOM 714 C CA . ASP A 1 87 ? -25.754 -10.652 -0.234 1.00 92.12 87 ASP A CA 1
ATOM 715 C C . ASP A 1 87 ? -24.412 -10.025 0.177 1.00 92.12 87 ASP A C 1
ATOM 717 O O . ASP A 1 87 ? -23.989 -10.183 1.321 1.00 92.12 87 ASP A O 1
ATOM 721 N N . GLU A 1 88 ? -23.768 -9.251 -0.707 1.00 91.50 88 GLU A N 1
ATOM 722 C CA . GLU A 1 88 ? -22.537 -8.508 -0.384 1.00 91.50 88 GLU A CA 1
ATOM 723 C C . GLU A 1 88 ? -22.773 -7.483 0.735 1.00 91.50 88 GLU A C 1
ATOM 725 O O . GLU A 1 88 ? -21.929 -7.310 1.616 1.00 91.50 88 GLU A O 1
ATOM 730 N N . LEU A 1 89 ? -23.939 -6.826 0.738 1.00 91.94 89 LEU A N 1
ATOM 731 C CA . LEU A 1 89 ? -24.309 -5.886 1.794 1.00 91.94 89 LEU A CA 1
ATOM 732 C C . LEU A 1 89 ? -24.539 -6.602 3.133 1.00 91.94 89 LEU A C 1
ATOM 734 O O . LEU A 1 89 ? -24.070 -6.134 4.169 1.00 91.94 89 LEU A O 1
ATOM 738 N N . SER A 1 90 ? -25.211 -7.755 3.114 1.00 93.81 90 SER A N 1
ATOM 739 C CA . SER A 1 90 ? -25.401 -8.587 4.306 1.00 93.81 90 SER A CA 1
ATOM 740 C C . SER A 1 90 ? -24.067 -9.099 4.856 1.00 93.81 90 SER A C 1
ATOM 742 O O . SER A 1 90 ? -23.845 -9.066 6.066 1.00 93.81 90 SER A O 1
ATOM 744 N N . GLN A 1 91 ? -23.140 -9.503 3.983 1.00 94.88 91 GLN A N 1
ATOM 745 C CA . GLN A 1 91 ? -21.793 -9.906 4.379 1.00 94.88 91 GLN A CA 1
ATOM 746 C C . GLN A 1 91 ? -21.021 -8.751 5.031 1.00 94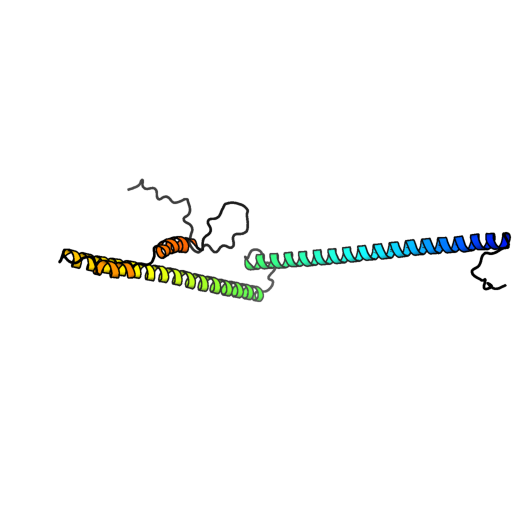.88 91 GLN A C 1
ATOM 748 O O . GLN A 1 91 ? -20.385 -8.949 6.068 1.00 94.88 91 GLN A O 1
ATOM 753 N N . LEU A 1 92 ? -21.098 -7.546 4.458 1.00 93.94 92 LEU A N 1
ATOM 754 C CA . LEU A 1 92 ? -20.476 -6.349 5.024 1.00 93.94 92 LEU A CA 1
ATOM 755 C C . LEU A 1 92 ? -21.053 -6.016 6.406 1.00 93.94 92 LEU A C 1
ATOM 757 O O . LEU A 1 92 ? -20.294 -5.739 7.334 1.00 93.94 92 LEU A O 1
ATOM 761 N N . GLN A 1 93 ? -22.376 -6.098 6.560 1.00 93.62 93 GLN A N 1
ATOM 762 C CA . GLN A 1 93 ? -23.048 -5.901 7.842 1.00 93.62 93 GLN A CA 1
ATOM 763 C C . GLN A 1 93 ? -22.549 -6.902 8.891 1.00 93.62 93 GLN A C 1
ATOM 765 O O . GLN A 1 93 ? -22.115 -6.488 9.963 1.00 93.62 93 GLN A O 1
ATOM 770 N N . LEU A 1 94 ? -22.540 -8.200 8.574 1.00 96.69 94 LEU A N 1
ATOM 771 C CA . LEU A 1 94 ? -22.058 -9.240 9.491 1.00 96.69 94 LEU A CA 1
ATOM 772 C C . LEU A 1 94 ? -20.592 -9.029 9.888 1.00 96.69 94 LEU A C 1
ATOM 774 O O . LEU A 1 94 ? -20.218 -9.240 11.043 1.00 96.69 94 LEU A O 1
ATOM 778 N N . GLN A 1 95 ? -19.752 -8.593 8.946 1.00 96.50 95 GLN A N 1
ATOM 779 C CA . GLN A 1 95 ? -18.353 -8.282 9.223 1.00 96.50 95 GLN A CA 1
ATOM 780 C C . GLN A 1 95 ? -18.220 -7.109 10.207 1.00 96.50 95 GLN A C 1
ATOM 782 O O . GLN A 1 95 ? -17.439 -7.193 11.159 1.00 96.50 95 GLN A O 1
ATOM 787 N N . LEU A 1 96 ? -18.994 -6.038 10.010 1.00 95.56 96 LEU A N 1
ATOM 788 C CA . LEU A 1 96 ? -19.005 -4.888 10.913 1.00 95.56 96 LEU A CA 1
ATOM 789 C C . LEU A 1 96 ? -19.542 -5.269 12.296 1.00 95.56 96 LEU A C 1
ATOM 791 O O . LEU A 1 96 ? -18.895 -4.960 13.294 1.00 95.56 96 LEU A O 1
ATOM 795 N N . GLU A 1 97 ? -20.646 -6.011 12.367 1.00 97.31 97 GLU A N 1
ATOM 796 C CA . GLU A 1 97 ? -21.227 -6.505 13.621 1.00 97.31 97 GLU A CA 1
ATOM 797 C C . GLU A 1 97 ? -20.239 -7.371 14.410 1.00 97.31 97 GLU A C 1
ATOM 799 O O . GLU A 1 97 ? -20.062 -7.171 15.614 1.00 97.31 97 GLU A O 1
ATOM 804 N N . SER A 1 98 ? -19.537 -8.289 13.739 1.00 97.56 98 SER A N 1
ATOM 805 C CA . SER A 1 98 ? -18.507 -9.114 14.374 1.00 97.56 98 SER A CA 1
ATOM 806 C C . SER A 1 98 ? -17.346 -8.266 14.901 1.00 97.56 98 SER A C 1
ATOM 808 O O . SER A 1 98 ? -16.929 -8.436 16.049 1.00 97.56 98 SER A O 1
ATOM 810 N N . SER A 1 99 ? -16.848 -7.315 14.103 1.00 97.06 99 SER A N 1
ATOM 811 C CA . SER A 1 99 ? -15.762 -6.425 14.527 1.00 97.06 99 SER A CA 1
ATOM 812 C C . SER A 1 99 ? -16.161 -5.544 15.718 1.00 97.06 99 SER A C 1
ATOM 814 O O . SER A 1 99 ? -15.393 -5.417 16.672 1.00 97.06 99 SER A O 1
ATOM 816 N N . LEU A 1 100 ? -17.390 -5.021 15.720 1.00 96.81 100 LEU A N 1
ATOM 817 C CA . LEU A 1 100 ? -17.936 -4.204 16.798 1.00 96.81 100 LEU A CA 1
ATOM 818 C C . LEU A 1 100 ? -18.133 -5.024 18.075 1.00 96.81 100 LEU A C 1
ATOM 820 O O . LEU A 1 100 ? -17.766 -4.573 19.158 1.00 96.81 100 LEU A O 1
ATOM 824 N N . SER A 1 101 ? -18.651 -6.249 17.950 1.00 98.06 101 SER A N 1
ATOM 825 C CA . SER A 1 101 ? -18.798 -7.175 19.073 1.00 98.06 101 SER A CA 1
ATOM 826 C C . SER A 1 101 ? -17.452 -7.469 19.739 1.00 98.06 101 SER A C 1
ATOM 828 O O . SER A 1 101 ? -17.369 -7.431 20.966 1.00 98.06 101 SER A O 1
ATOM 830 N N . ASN A 1 102 ? -16.383 -7.663 18.957 1.00 97.69 102 ASN A N 1
ATOM 831 C CA . ASN A 1 102 ? -15.032 -7.861 19.490 1.00 97.69 102 ASN A CA 1
ATOM 832 C C . ASN A 1 102 ? -14.505 -6.616 20.225 1.00 97.69 102 ASN A C 1
ATOM 834 O O . ASN A 1 102 ? -13.922 -6.739 21.303 1.00 97.69 102 ASN A O 1
ATOM 838 N N . VAL A 1 103 ? -14.725 -5.417 19.671 1.00 97.31 103 VAL A N 1
ATOM 839 C CA . VAL A 1 103 ? -14.336 -4.151 20.319 1.00 97.31 103 VAL A CA 1
ATOM 840 C C . VAL A 1 103 ? -15.088 -3.959 21.635 1.00 97.31 103 VAL A C 1
ATOM 842 O O . VAL A 1 103 ? -14.471 -3.634 22.648 1.00 97.31 103 VAL A O 1
ATOM 845 N N . HIS A 1 104 ? -16.401 -4.194 21.643 1.00 96.94 104 HIS A N 1
ATOM 846 C CA . HIS A 1 104 ? -17.226 -4.102 22.846 1.00 96.94 104 HIS A CA 1
ATOM 847 C C . HIS A 1 104 ? -16.787 -5.113 23.905 1.00 96.94 104 HIS A C 1
ATOM 849 O O . HIS A 1 104 ? -16.539 -4.719 25.038 1.00 96.94 104 HIS A O 1
ATOM 855 N N . ALA A 1 105 ? -16.585 -6.379 23.533 1.00 96.94 105 ALA A N 1
ATOM 856 C CA . ALA A 1 105 ? -16.116 -7.405 24.459 1.00 96.94 105 ALA A CA 1
ATOM 857 C C . ALA A 1 105 ? -14.776 -7.021 25.105 1.00 96.94 105 ALA A C 1
ATOM 859 O O . ALA A 1 105 ? -14.610 -7.143 26.318 1.00 96.94 105 ALA A O 1
ATOM 860 N N . ARG A 1 106 ? -13.831 -6.494 24.313 1.00 96.69 106 ARG A N 1
ATOM 861 C CA . ARG A 1 106 ? -12.534 -6.052 24.835 1.00 96.69 106 ARG A CA 1
ATOM 862 C C . ARG A 1 106 ? -12.656 -4.833 25.749 1.00 96.69 106 ARG A C 1
ATOM 864 O O . ARG A 1 106 ? -11.973 -4.763 26.769 1.00 96.69 106 ARG A O 1
ATOM 871 N N . LYS A 1 107 ? -13.512 -3.875 25.391 1.00 93.19 107 LYS A N 1
ATOM 872 C CA . LYS A 1 107 ? -13.836 -2.713 26.226 1.00 93.19 107 LYS A CA 1
ATOM 873 C C . LYS A 1 107 ? -14.431 -3.154 27.566 1.00 93.19 107 LYS A C 1
ATOM 875 O O . LYS A 1 107 ? -13.994 -2.668 28.604 1.00 93.19 107 LYS A O 1
ATOM 880 N N . ASP A 1 108 ? -15.401 -4.060 27.544 1.00 94.38 108 ASP A N 1
ATOM 881 C CA . ASP A 1 108 ? -16.091 -4.538 28.742 1.00 94.38 108 ASP A CA 1
ATOM 882 C C . ASP A 1 108 ? -15.138 -5.303 29.669 1.00 94.38 108 ASP A C 1
ATOM 884 O O . ASP A 1 108 ? -15.174 -5.121 30.889 1.00 94.38 108 ASP A O 1
ATOM 888 N N . GLU A 1 109 ? -14.233 -6.101 29.096 1.00 95.44 109 GLU A N 1
ATOM 889 C CA . GLU A 1 109 ? -13.157 -6.768 29.831 1.00 95.44 109 GLU A CA 1
ATOM 890 C C . GLU A 1 109 ? -12.248 -5.749 30.535 1.00 95.44 109 GLU A C 1
ATOM 892 O O . GLU A 1 109 ? -11.993 -5.875 31.733 1.00 95.44 109 GLU A O 1
ATOM 897 N N . LEU A 1 110 ? -11.811 -4.705 29.822 1.00 91.88 110 LEU A N 1
ATOM 898 C CA . LEU A 1 110 ? -10.939 -3.669 30.378 1.00 91.88 110 LEU A CA 1
ATOM 899 C C . LEU A 1 110 ? -11.635 -2.858 31.481 1.00 91.88 110 LEU A C 1
ATOM 901 O O . LEU A 1 110 ? -11.046 -2.625 32.534 1.00 91.88 110 LEU A O 1
ATOM 905 N N . MET A 1 111 ? -12.898 -2.468 31.284 1.00 90.75 111 MET A N 1
ATOM 906 C CA . MET A 1 111 ? -13.662 -1.764 32.321 1.00 90.75 111 MET A CA 1
ATOM 907 C C . MET A 1 111 ? -13.877 -2.641 33.561 1.00 90.75 111 MET A C 1
ATOM 909 O O . MET A 1 111 ? -13.816 -2.149 34.688 1.00 90.75 111 MET A O 1
ATOM 913 N N . SER A 1 112 ? -14.097 -3.945 33.373 1.00 90.38 112 SER A N 1
ATOM 914 C CA . SER A 1 112 ? -14.229 -4.894 34.483 1.00 90.38 112 SER A CA 1
ATOM 915 C C . SER A 1 112 ? -12.925 -5.025 35.274 1.00 90.38 112 SER A C 1
ATOM 917 O O . SER A 1 112 ? -12.967 -5.034 36.502 1.00 90.38 112 SER A O 1
ATOM 919 N N . GLN A 1 113 ? -11.777 -5.063 34.589 1.00 90.81 113 GLN A N 1
ATOM 920 C CA . GLN A 1 113 ? -10.453 -5.062 35.225 1.00 90.81 113 GLN A CA 1
ATOM 921 C C . GLN A 1 113 ? -10.237 -3.792 36.058 1.00 90.81 113 GLN A C 1
ATOM 923 O O . GLN A 1 113 ? -9.914 -3.889 37.238 1.00 90.81 113 GLN A O 1
ATOM 928 N N . GLN A 1 114 ? -10.528 -2.613 35.499 1.00 87.75 114 GLN A N 1
ATOM 929 C CA . GLN A 1 114 ? -10.408 -1.340 36.223 1.00 87.75 114 GLN A CA 1
ATOM 930 C C . GLN A 1 114 ? -11.286 -1.286 37.482 1.00 87.75 114 GLN A C 1
ATOM 932 O O . GLN A 1 114 ? -10.850 -0.809 38.531 1.00 87.75 114 GLN A O 1
ATOM 937 N N . LEU A 1 115 ? -12.529 -1.771 37.399 1.00 90.50 115 LEU A N 1
ATOM 938 C CA . LEU A 1 115 ? -13.420 -1.831 38.559 1.00 90.50 115 LEU A CA 1
ATOM 939 C C . LEU A 1 115 ? -12.865 -2.743 39.655 1.00 90.50 115 LEU A C 1
ATOM 941 O O . LEU A 1 115 ? -12.984 -2.414 40.837 1.00 90.50 115 LEU A O 1
ATOM 945 N N . GLU A 1 116 ? -12.273 -3.871 39.278 1.00 91.25 116 GLU A N 1
ATOM 946 C CA . GLU A 1 116 ? -11.713 -4.821 40.233 1.00 91.25 116 GLU A CA 1
ATOM 947 C C . GLU A 1 116 ? -10.434 -4.296 40.893 1.00 91.25 116 GLU A C 1
ATOM 949 O O . GLU A 1 116 ? -10.288 -4.412 42.111 1.00 91.25 116 GLU A O 1
ATOM 954 N N . ASP A 1 117 ? -9.572 -3.611 40.140 1.00 86.69 117 ASP A N 1
ATOM 955 C CA . ASP A 1 117 ? -8.380 -2.949 40.677 1.00 86.69 117 ASP A CA 1
ATOM 956 C C . ASP A 1 117 ? -8.760 -1.884 41.718 1.00 86.69 117 ASP A C 1
ATOM 958 O O . ASP A 1 117 ? -8.218 -1.850 42.829 1.00 86.69 117 ASP A O 1
ATOM 962 N N . MET A 1 118 ? -9.765 -1.055 41.408 1.00 87.94 118 MET A N 1
ATOM 963 C CA . MET A 1 118 ? -10.274 -0.040 42.337 1.00 87.94 118 MET A CA 1
ATOM 964 C C . MET A 1 118 ? -10.881 -0.659 43.600 1.00 87.94 118 MET A C 1
ATOM 966 O O . MET A 1 118 ? -10.694 -0.130 44.700 1.00 87.94 118 MET A O 1
ATOM 970 N N . ARG A 1 119 ? -11.584 -1.791 43.473 1.00 89.88 119 ARG A N 1
ATOM 971 C CA . ARG A 1 119 ? -12.126 -2.533 44.622 1.00 89.88 119 ARG A CA 1
ATOM 972 C C . ARG A 1 119 ? -11.020 -3.118 45.491 1.00 89.88 119 ARG A C 1
ATOM 974 O O . ARG A 1 119 ? -11.078 -2.955 46.709 1.00 89.88 119 ARG A O 1
ATOM 981 N N . CYS A 1 120 ? -10.004 -3.735 44.890 1.00 90.25 120 CYS A N 1
ATOM 982 C CA . CYS A 1 120 ? -8.843 -4.268 45.604 1.00 90.25 120 CYS A CA 1
ATOM 983 C C . CYS A 1 120 ? -8.100 -3.166 46.371 1.00 90.25 120 CYS A C 1
ATOM 985 O O . CYS A 1 120 ? -7.762 -3.334 47.548 1.00 90.25 120 CYS A O 1
ATOM 987 N N . MET A 1 121 ? -7.895 -2.008 45.736 1.00 86.19 121 MET A N 1
ATOM 988 C CA . MET A 1 121 ? -7.266 -0.854 46.377 1.00 86.19 121 MET A CA 1
ATOM 989 C C . MET A 1 121 ? -8.108 -0.332 47.545 1.00 86.19 121 MET A C 1
ATOM 991 O O . MET A 1 121 ? -7.581 -0.139 48.642 1.00 86.19 121 MET A O 1
ATOM 995 N N . HIS A 1 122 ? -9.417 -0.146 47.343 1.00 89.62 122 HIS A N 1
ATOM 996 C CA . HIS A 1 122 ? -10.324 0.281 48.409 1.00 89.62 122 HIS A CA 1
ATOM 997 C C . HIS A 1 122 ? -10.287 -0.689 49.596 1.00 89.62 122 HIS A C 1
ATOM 999 O O . HIS A 1 122 ? -10.193 -0.252 50.742 1.00 89.62 122 HIS A O 1
ATOM 1005 N N . GLN A 1 123 ? -10.312 -1.996 49.330 1.00 92.38 123 GLN A N 1
ATOM 1006 C CA . GLN A 1 123 ? -10.238 -3.026 50.362 1.00 92.38 123 GLN A CA 1
ATOM 1007 C C . GLN A 1 123 ? -8.918 -2.950 51.142 1.00 92.38 123 GLN A C 1
ATOM 1009 O O . GLN A 1 123 ? -8.939 -2.933 52.369 1.00 92.38 123 GLN A O 1
ATOM 1014 N N . THR A 1 124 ? -7.789 -2.803 50.445 1.00 89.06 124 THR A N 1
ATOM 1015 C CA . THR A 1 124 ? -6.458 -2.690 51.063 1.00 89.06 124 THR A CA 1
ATOM 1016 C C . THR A 1 124 ? -6.371 -1.477 51.993 1.00 89.06 124 THR A C 1
ATOM 1018 O O . THR A 1 124 ? -5.952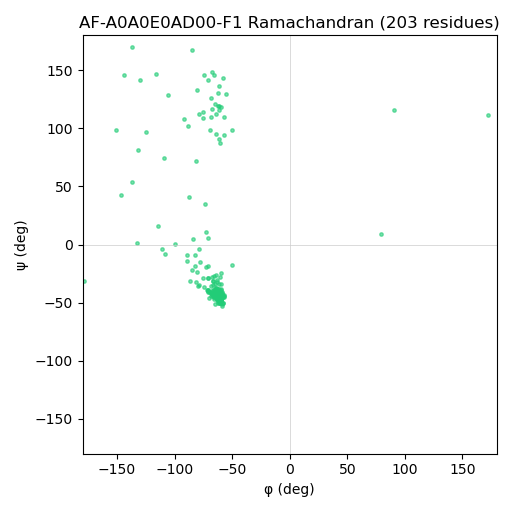 -1.591 53.145 1.00 89.06 124 THR A O 1
ATOM 1021 N N . VAL A 1 125 ? -6.817 -0.307 51.524 1.00 89.88 125 VAL A N 1
ATOM 1022 C CA . VAL A 1 125 ? -6.825 0.926 52.328 1.00 89.88 125 VAL A CA 1
ATOM 1023 C C . VAL A 1 125 ? -7.785 0.801 53.514 1.00 89.88 125 VAL A C 1
ATOM 1025 O O . VAL A 1 125 ? -7.478 1.242 54.623 1.00 89.88 125 VAL A O 1
ATOM 1028 N N . HIS A 1 126 ? -8.948 0.180 53.310 1.00 90.00 126 HIS A N 1
ATOM 1029 C CA . HIS A 1 126 ? -9.918 -0.057 54.374 1.00 90.00 126 HIS A CA 1
ATOM 1030 C C . HIS A 1 126 ? -9.361 -0.989 55.462 1.00 90.00 126 HIS A C 1
ATOM 1032 O O . HIS A 1 126 ? -9.534 -0.722 56.653 1.00 90.00 126 HIS A O 1
ATOM 1038 N N . GLU A 1 127 ? -8.657 -2.054 55.083 1.00 92.19 127 GLU A N 1
ATOM 1039 C CA . GLU A 1 127 ? -7.993 -2.976 56.010 1.00 92.19 127 GLU A CA 1
ATOM 1040 C C . GLU A 1 127 ? -6.886 -2.285 56.812 1.00 92.19 127 GLU A C 1
ATOM 1042 O O . GLU A 1 127 ? -6.844 -2.422 58.037 1.00 92.19 127 GLU A O 1
ATOM 1047 N N . GLN A 1 128 ? -6.055 -1.471 56.156 1.00 87.31 128 GLN A N 1
ATOM 1048 C CA . GLN A 1 128 ? -5.018 -0.672 56.815 1.00 87.31 128 GLN A CA 1
ATOM 1049 C C . GLN A 1 128 ? -5.607 0.317 57.825 1.00 87.31 128 GLN A C 1
ATOM 1051 O O . GLN A 1 128 ? -5.146 0.388 58.964 1.00 87.31 128 GLN A O 1
ATOM 1056 N N . ASN A 1 129 ? -6.662 1.044 57.448 1.00 91.50 129 ASN A N 1
ATOM 1057 C CA . ASN A 1 129 ? -7.336 1.978 58.350 1.00 91.50 129 ASN A CA 1
ATOM 1058 C C . ASN A 1 129 ? -7.945 1.261 59.561 1.00 91.50 129 ASN A C 1
ATOM 1060 O O . ASN A 1 129 ? -7.765 1.707 60.694 1.00 91.50 129 ASN A O 1
ATOM 1064 N N . ASN A 1 130 ? -8.611 0.121 59.350 1.00 92.31 130 ASN A N 1
ATOM 1065 C CA . ASN A 1 130 ? -9.135 -0.690 60.449 1.00 92.31 130 ASN A CA 1
ATOM 1066 C C . ASN A 1 130 ? -8.024 -1.174 61.389 1.00 92.31 130 ASN A C 1
ATOM 1068 O O . ASN A 1 130 ? -8.195 -1.138 62.609 1.00 92.31 130 ASN A O 1
ATOM 1072 N N . PHE A 1 131 ? -6.889 -1.611 60.841 1.00 91.81 131 PHE A N 1
ATOM 1073 C CA . PHE A 1 131 ? -5.730 -2.023 61.628 1.00 91.81 131 PHE A CA 1
ATOM 1074 C C . PHE A 1 131 ? -5.179 -0.868 62.476 1.00 91.81 131 PHE A C 1
ATOM 1076 O O . PHE A 1 131 ? -5.011 -1.023 63.686 1.00 91.81 131 PHE A O 1
ATOM 1083 N N . LEU A 1 132 ? -4.988 0.315 61.882 1.00 87.69 132 LEU A N 1
ATOM 1084 C CA . LEU A 1 132 ? -4.546 1.512 62.602 1.00 87.69 132 LEU A CA 1
ATOM 1085 C C . LEU A 1 132 ? -5.529 1.907 63.712 1.00 87.69 132 LEU A C 1
ATOM 1087 O O . LEU A 1 132 ? -5.102 2.212 64.824 1.00 87.69 132 LEU A O 1
ATOM 1091 N N . CYS A 1 133 ? -6.840 1.854 63.463 1.00 87.88 133 CYS A N 1
ATOM 1092 C CA . CYS A 1 133 ? -7.852 2.123 64.487 1.00 87.88 133 CYS A CA 1
ATOM 1093 C C . CYS A 1 133 ? -7.759 1.156 65.676 1.00 87.88 133 CYS A C 1
ATOM 1095 O O . CYS A 1 133 ? -7.890 1.598 66.821 1.00 87.88 133 CYS A O 1
ATOM 1097 N N . ARG A 1 134 ? -7.504 -0.138 65.429 1.00 88.31 134 ARG A N 1
ATOM 1098 C CA . ARG A 1 134 ? -7.290 -1.137 66.492 1.00 88.31 134 ARG A CA 1
ATOM 1099 C C . ARG A 1 134 ? -6.024 -0.832 67.287 1.00 88.31 134 ARG A C 1
ATOM 1101 O O . ARG A 1 134 ? -6.108 -0.671 68.499 1.00 88.31 134 ARG A O 1
ATOM 1108 N N . MET A 1 135 ? -4.903 -0.631 66.596 1.00 82.69 135 MET A N 1
ATOM 1109 C CA . MET A 1 135 ? -3.609 -0.301 67.202 1.00 82.69 135 MET A CA 1
ATOM 1110 C C . MET A 1 135 ? -3.667 0.967 68.057 1.00 82.69 135 MET A C 1
ATOM 1112 O O . MET A 1 135 ? -3.171 0.985 69.180 1.00 82.69 135 MET A O 1
ATOM 1116 N N . MET A 1 136 ? -4.299 2.033 67.556 1.00 76.56 136 MET A N 1
ATOM 1117 C CA . MET A 1 136 ? -4.488 3.260 68.329 1.00 76.56 136 MET A CA 1
ATOM 1118 C C . MET A 1 136 ? -5.336 2.985 69.567 1.00 76.56 136 MET A C 1
ATOM 1120 O O . MET A 1 136 ? -4.946 3.369 70.665 1.00 76.56 136 MET A O 1
ATOM 1124 N N . SER A 1 137 ? -6.466 2.295 69.410 1.00 78.62 137 SER A N 1
ATOM 1125 C CA . SER A 1 137 ? -7.365 1.975 70.523 1.00 78.62 137 SER A CA 1
ATOM 1126 C C . SER A 1 137 ? -6.662 1.167 71.617 1.00 78.62 137 SER A C 1
ATOM 1128 O O . SER A 1 137 ? -6.857 1.460 72.793 1.00 78.62 137 SER A O 1
ATOM 1130 N N . GLU A 1 138 ? -5.821 0.200 71.250 1.00 73.00 138 GLU A N 1
ATOM 1131 C CA . GLU A 1 138 ? -5.018 -0.608 72.178 1.00 73.00 138 GLU A CA 1
ATOM 1132 C C . GLU A 1 138 ? -3.885 0.206 72.834 1.00 73.00 138 GLU A C 1
ATOM 1134 O O . GLU A 1 138 ? -3.683 0.119 74.045 1.00 73.00 138 GLU A O 1
ATOM 1139 N N . ASN A 1 139 ? -3.204 1.078 72.083 1.00 59.66 139 ASN A N 1
ATOM 1140 C CA . ASN A 1 139 ? -2.123 1.929 72.596 1.00 59.66 139 ASN A CA 1
ATOM 1141 C C . ASN A 1 139 ? -2.624 3.056 73.528 1.00 59.66 139 ASN A C 1
ATOM 1143 O O . ASN A 1 139 ? -1.921 3.455 74.455 1.00 59.66 139 ASN A O 1
ATOM 1147 N N . TRP A 1 140 ? -3.860 3.539 73.346 1.00 51.31 140 TRP A N 1
ATOM 1148 C CA . TRP A 1 140 ? -4.522 4.460 74.285 1.00 51.31 140 TRP A CA 1
ATOM 1149 C C . TRP A 1 140 ? -4.933 3.785 75.607 1.00 51.31 140 TRP A C 1
ATOM 1151 O O . TRP A 1 140 ? -5.155 4.482 76.597 1.00 51.31 140 TRP A O 1
ATOM 1161 N N . GLN A 1 141 ? -5.021 2.449 75.653 1.00 55.59 141 GLN A N 1
ATOM 1162 C CA . GLN A 1 141 ? -5.390 1.689 76.855 1.00 55.59 141 GLN A CA 1
ATOM 1163 C C . GLN A 1 141 ? -4.182 1.314 77.738 1.00 55.59 141 GLN A C 1
ATOM 1165 O O . GLN A 1 141 ? -4.379 0.975 78.904 1.00 55.59 141 GLN A O 1
ATOM 1170 N N . SER A 1 142 ? -2.938 1.421 77.246 1.00 54.44 142 SER A N 1
ATOM 1171 C CA . SER A 1 142 ? -1.725 1.193 78.050 1.00 54.44 142 SER A CA 1
ATOM 1172 C C . SER A 1 142 ? -0.529 2.026 77.539 1.00 54.44 142 SER A C 1
ATOM 1174 O O . SER A 1 142 ? 0.150 1.606 76.603 1.00 54.44 142 SER A O 1
ATOM 1176 N N . PRO A 1 143 ? -0.209 3.192 78.141 1.00 50.78 143 PRO A N 1
ATOM 1177 C CA . PRO A 1 143 ? 0.790 4.137 77.608 1.00 50.78 143 PRO A CA 1
ATOM 1178 C C . PRO A 1 143 ? 2.270 3.705 77.735 1.00 50.78 143 PRO A C 1
ATOM 1180 O O . PRO A 1 143 ? 3.160 4.537 77.572 1.00 50.78 143 PRO A O 1
ATOM 1183 N N . GLY A 1 144 ? 2.565 2.453 78.109 1.00 50.72 144 GLY A N 1
ATOM 1184 C CA . GLY A 1 144 ? 3.841 2.085 78.744 1.00 50.72 144 GLY A CA 1
ATOM 1185 C C . GLY A 1 144 ? 4.842 1.223 77.962 1.00 50.72 144 GLY A C 1
ATOM 1186 O O . GLY A 1 144 ? 5.914 0.968 78.504 1.00 50.72 144 GLY A O 1
ATOM 1187 N N . SER A 1 145 ? 4.559 0.739 76.744 1.00 52.31 145 SER A N 1
ATOM 1188 C CA . SER A 1 145 ? 5.440 -0.254 76.078 1.00 52.31 145 SER A CA 1
ATOM 1189 C C . SER A 1 145 ? 5.517 -0.138 74.544 1.00 52.31 145 SER A C 1
ATOM 1191 O O . SER A 1 145 ? 5.460 -1.141 73.834 1.00 52.31 145 SER A O 1
ATOM 1193 N N . GLY A 1 146 ? 5.610 1.086 74.018 1.00 53.19 146 GLY A N 1
ATOM 1194 C CA . GLY A 1 146 ? 5.337 1.394 72.605 1.00 53.19 146 GLY A CA 1
ATOM 1195 C C . GLY A 1 146 ? 6.416 1.074 71.557 1.00 53.19 146 GLY A C 1
ATOM 1196 O O . GLY A 1 146 ? 6.155 1.259 70.372 1.00 53.19 146 GLY A O 1
ATOM 1197 N N . GLU A 1 147 ? 7.612 0.603 71.918 1.00 48.88 147 GLU A N 1
ATOM 1198 C CA . GLU A 1 147 ? 8.727 0.555 70.948 1.00 48.88 147 GLU A CA 1
ATOM 1199 C C . GLU A 1 147 ? 8.772 -0.721 70.084 1.00 48.88 147 GLU A C 1
ATOM 1201 O O . GLU A 1 147 ? 9.153 -0.654 68.918 1.00 48.88 147 GLU A O 1
ATOM 1206 N N . ALA A 1 148 ? 8.323 -1.875 70.594 1.00 48.03 148 ALA A N 1
ATOM 1207 C CA . ALA A 1 148 ? 8.380 -3.139 69.843 1.00 48.03 148 ALA A CA 1
ATOM 1208 C C . ALA A 1 148 ? 7.225 -3.303 68.833 1.00 48.03 148 ALA A C 1
ATOM 1210 O O . ALA A 1 148 ? 7.412 -3.878 67.763 1.00 48.03 148 ALA A O 1
ATOM 1211 N N . SER A 1 149 ? 6.043 -2.756 69.140 1.00 52.25 149 SER A N 1
ATOM 1212 C CA . SER A 1 149 ? 4.834 -2.940 68.320 1.00 52.25 149 SER A CA 1
ATOM 1213 C C . SER A 1 149 ? 4.778 -2.013 67.097 1.00 52.25 149 SER A C 1
ATOM 1215 O O . SER A 1 149 ? 4.133 -2.332 66.100 1.00 52.25 149 SER A O 1
ATOM 1217 N N . ALA A 1 150 ? 5.484 -0.878 67.141 1.00 48.97 150 ALA A N 1
ATOM 1218 C CA . ALA A 1 150 ? 5.574 0.057 66.019 1.00 48.97 150 ALA A CA 1
ATOM 1219 C C . ALA A 1 150 ? 6.350 -0.526 64.819 1.00 48.97 150 ALA A C 1
ATOM 1221 O O . ALA A 1 150 ? 6.083 -0.168 63.672 1.00 48.97 150 ALA A O 1
ATOM 1222 N N . MET A 1 151 ? 7.281 -1.455 65.071 1.00 47.94 151 MET A N 1
ATOM 1223 C CA . MET A 1 151 ? 8.124 -2.065 64.036 1.00 47.94 151 MET A CA 1
ATOM 1224 C C . MET A 1 151 ? 7.358 -3.094 63.182 1.00 47.94 151 MET A C 1
ATOM 1226 O O . MET A 1 151 ? 7.634 -3.245 61.993 1.00 47.94 151 MET A O 1
ATOM 1230 N N . GLU A 1 152 ? 6.337 -3.743 63.749 1.00 51.19 152 GLU A N 1
ATOM 1231 C CA . GLU A 1 152 ? 5.473 -4.698 63.039 1.00 51.19 152 GLU A CA 1
ATOM 1232 C C . GLU A 1 152 ? 4.412 -3.977 62.183 1.00 51.19 152 GLU A C 1
ATOM 1234 O O . GLU A 1 152 ? 4.164 -4.363 61.041 1.00 51.19 152 GLU A O 1
ATOM 1239 N N . ALA A 1 153 ? 3.891 -2.837 62.661 1.00 50.59 153 ALA A N 1
ATOM 1240 C CA . ALA A 1 153 ? 2.966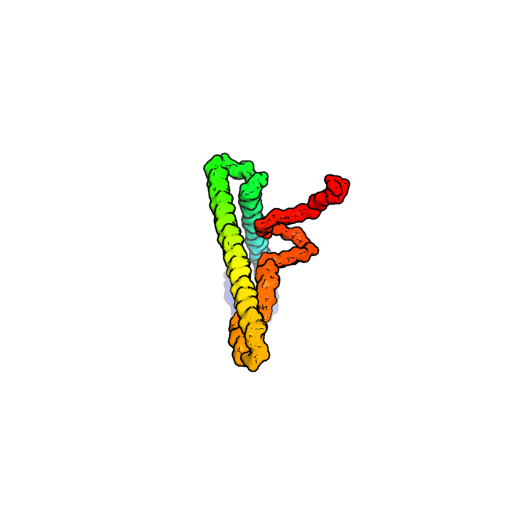 -1.980 61.910 1.00 50.59 153 ALA A CA 1
ATOM 1241 C C . ALA A 1 153 ? 3.601 -1.340 60.656 1.00 50.59 153 ALA A C 1
ATOM 1243 O O . ALA A 1 153 ? 2.934 -1.185 59.635 1.00 50.59 153 ALA A O 1
ATOM 1244 N N . LEU A 1 154 ? 4.898 -1.011 60.700 1.00 49.72 154 LEU A N 1
ATOM 1245 C CA . LEU A 1 154 ? 5.639 -0.463 59.553 1.00 49.72 154 LEU A CA 1
ATOM 1246 C C . LEU A 1 154 ? 5.941 -1.501 58.460 1.00 49.72 154 LEU A C 1
ATOM 1248 O O . LEU A 1 154 ? 6.196 -1.118 57.322 1.00 49.72 154 LEU A O 1
ATOM 1252 N N . THR A 1 155 ? 5.886 -2.798 58.774 1.00 55.72 155 THR A N 1
ATOM 1253 C CA . THR A 1 155 ? 6.200 -3.875 57.815 1.00 55.72 155 THR A CA 1
ATOM 1254 C C . THR A 1 155 ? 5.011 -4.206 56.897 1.00 55.72 155 THR A C 1
ATOM 1256 O O . THR A 1 155 ? 5.201 -4.776 55.827 1.00 55.72 155 THR A O 1
ATOM 1259 N N . MET A 1 156 ? 3.788 -3.813 57.280 1.00 48.50 156 MET A N 1
ATOM 1260 C CA . MET A 1 156 ? 2.548 -4.029 56.511 1.00 48.50 156 MET A CA 1
ATOM 1261 C C . MET A 1 156 ? 2.092 -2.796 55.704 1.00 48.50 156 MET A C 1
ATOM 1263 O O . MET A 1 156 ? 1.069 -2.851 55.020 1.00 48.50 156 MET A O 1
ATOM 1267 N N . LEU A 1 157 ? 2.834 -1.682 55.759 1.00 51.31 157 LEU A N 1
ATOM 1268 C CA . LEU A 1 157 ? 2.618 -0.531 54.877 1.00 51.31 157 LEU A CA 1
ATOM 1269 C C . LEU A 1 157 ? 3.264 -0.807 53.508 1.00 51.31 157 LEU A C 1
ATOM 1271 O O . LEU A 1 157 ? 4.429 -1.210 53.462 1.00 51.31 157 LEU A O 1
ATOM 1275 N N . PRO A 1 158 ? 2.573 -0.566 52.378 1.00 49.97 158 PRO A N 1
ATOM 1276 C CA . PRO A 1 158 ? 3.220 -0.640 51.086 1.00 49.97 158 PRO A CA 1
ATOM 1277 C C . PRO A 1 158 ? 4.271 0.477 51.007 1.00 49.97 158 PRO A C 1
ATOM 1279 O O . PRO A 1 158 ? 4.059 1.567 51.552 1.00 49.97 158 PRO A O 1
ATOM 1282 N N . PRO A 1 159 ? 5.403 0.247 50.321 1.00 50.16 159 PRO A N 1
ATOM 1283 C CA . PRO A 1 159 ? 6.375 1.302 50.081 1.00 50.16 159 PRO A CA 1
ATOM 1284 C C . PRO A 1 159 ? 5.689 2.448 49.329 1.00 50.16 159 PRO A C 1
ATOM 1286 O O . PRO A 1 159 ? 4.870 2.206 48.443 1.00 50.16 159 PRO A O 1
ATOM 1289 N N . ALA A 1 160 ? 6.049 3.695 49.643 1.00 46.97 160 ALA A N 1
ATOM 1290 C CA . ALA A 1 160 ? 5.474 4.914 49.054 1.00 46.97 160 ALA A CA 1
ATOM 1291 C C . ALA A 1 160 ? 5.430 4.927 47.504 1.00 46.97 160 ALA A C 1
ATOM 1293 O O . ALA A 1 160 ? 4.649 5.668 46.915 1.00 46.97 160 ALA A O 1
ATOM 1294 N N . ALA A 1 161 ? 6.202 4.059 46.842 1.00 44.91 161 ALA A N 1
ATOM 1295 C CA . ALA A 1 161 ? 6.140 3.795 45.406 1.00 44.91 161 ALA A CA 1
ATOM 1296 C C . ALA A 1 161 ? 4.776 3.261 44.906 1.00 44.91 161 ALA A C 1
ATOM 1298 O O . ALA A 1 161 ? 4.421 3.510 43.756 1.00 44.91 161 ALA A O 1
ATOM 1299 N N . ALA A 1 162 ? 3.992 2.570 45.744 1.00 43.19 162 ALA A N 1
ATOM 1300 C CA . ALA A 1 162 ? 2.659 2.061 45.390 1.00 43.19 162 ALA A CA 1
ATOM 1301 C C . ALA A 1 162 ? 1.606 3.183 45.259 1.00 43.19 162 ALA A C 1
ATOM 1303 O O . ALA A 1 162 ? 0.671 3.077 44.473 1.00 43.19 162 ALA A O 1
ATOM 1304 N N . ALA A 1 163 ? 1.773 4.285 45.999 1.00 41.59 163 ALA A N 1
ATOM 1305 C CA . ALA A 1 163 ? 0.895 5.452 45.900 1.00 41.59 163 ALA A CA 1
ATOM 1306 C C . ALA A 1 163 ? 1.229 6.320 44.672 1.00 41.59 163 ALA A C 1
ATOM 1308 O O . ALA A 1 163 ? 0.327 6.859 44.036 1.00 41.59 163 ALA A O 1
ATOM 1309 N N . THR A 1 164 ? 2.511 6.413 44.297 1.00 46.53 164 THR A N 1
ATOM 1310 C CA . THR A 1 164 ? 2.949 7.119 43.079 1.00 46.53 164 THR A CA 1
ATOM 1311 C C . THR A 1 164 ? 2.549 6.363 41.808 1.00 46.53 164 THR A C 1
ATOM 1313 O O . THR A 1 164 ? 2.034 6.969 40.873 1.00 46.53 164 THR A O 1
ATOM 1316 N N . THR A 1 165 ? 2.669 5.029 41.806 1.00 48.59 165 THR A N 1
ATOM 1317 C CA . THR A 1 165 ? 2.170 4.184 40.704 1.00 48.59 165 THR A CA 1
ATOM 1318 C C . THR A 1 165 ? 0.648 4.207 40.578 1.00 48.59 165 THR A C 1
ATOM 1320 O O . THR A 1 165 ? 0.152 4.063 39.471 1.00 48.59 165 THR A O 1
ATOM 1323 N N . ALA A 1 166 ? -0.110 4.456 41.653 1.00 42.38 166 ALA A N 1
ATOM 1324 C CA . ALA A 1 166 ? -1.567 4.603 41.583 1.00 42.38 166 ALA A CA 1
ATOM 1325 C C . ALA A 1 166 ? -2.016 5.882 40.844 1.00 42.38 166 ALA A C 1
ATOM 1327 O O . ALA A 1 166 ? -3.006 5.854 40.114 1.00 42.38 166 ALA A O 1
ATOM 1328 N N . ALA A 1 167 ? -1.279 6.991 40.989 1.00 43.41 167 ALA A N 1
ATOM 1329 C CA . ALA A 1 167 ? -1.535 8.225 40.239 1.00 43.41 167 ALA A CA 1
ATOM 1330 C C . ALA A 1 167 ? -1.093 8.111 38.768 1.00 43.41 167 ALA A C 1
ATOM 1332 O O . ALA A 1 167 ? -1.774 8.610 37.875 1.00 43.41 167 ALA A O 1
ATOM 1333 N N . GLU A 1 168 ? 0.014 7.410 38.506 1.00 42.91 168 GLU A N 1
ATOM 1334 C CA . GLU A 1 168 ? 0.482 7.128 37.146 1.00 42.91 168 GLU A CA 1
ATOM 1335 C C . GLU A 1 168 ? -0.422 6.108 36.437 1.00 42.91 168 GLU A C 1
ATOM 1337 O O . GLU A 1 168 ? -0.778 6.336 35.289 1.00 42.91 168 GLU A O 1
ATOM 1342 N N . ALA A 1 169 ? -0.913 5.062 37.111 1.00 46.50 169 ALA A N 1
ATOM 1343 C CA . ALA A 1 169 ? -1.838 4.072 36.547 1.00 46.50 169 ALA A CA 1
ATOM 1344 C C . ALA A 1 169 ? -3.191 4.675 36.134 1.00 46.50 169 ALA A C 1
ATOM 1346 O O . ALA A 1 169 ? -3.779 4.233 35.147 1.00 46.50 169 ALA A O 1
ATOM 1347 N N . PHE A 1 170 ? -3.649 5.725 36.825 1.00 42.59 170 PHE A N 1
ATOM 1348 C CA . PHE A 1 170 ? -4.809 6.518 36.402 1.00 42.59 170 PHE A CA 1
ATOM 1349 C C . PHE A 1 170 ? -4.575 7.244 35.062 1.00 42.59 170 PHE A C 1
ATOM 1351 O O . PHE A 1 170 ? -5.533 7.490 34.333 1.00 42.59 170 PHE A O 1
ATOM 1358 N N . ASN A 1 171 ? -3.314 7.536 34.719 1.00 44.94 171 ASN A N 1
ATOM 1359 C CA . ASN A 1 171 ? -2.895 8.248 33.507 1.00 44.94 171 ASN A CA 1
ATOM 1360 C C . ASN A 1 171 ? -2.194 7.361 32.454 1.00 44.94 171 ASN A C 1
ATOM 1362 O O . ASN A 1 171 ? -1.964 7.809 31.333 1.00 44.94 171 ASN A O 1
ATOM 1366 N N . CYS A 1 172 ? -1.866 6.100 32.754 1.00 40.78 172 CYS A N 1
ATOM 1367 C CA . CYS A 1 172 ? -1.040 5.244 31.890 1.00 40.78 172 CYS A CA 1
ATOM 1368 C C . CYS A 1 172 ? -1.715 4.767 30.589 1.00 40.78 172 CYS A C 1
ATOM 1370 O O . CYS A 1 172 ? -1.110 3.989 29.853 1.00 40.78 172 CYS A O 1
ATOM 1372 N N . PHE A 1 173 ? -2.926 5.225 30.261 1.00 40.69 173 PHE A N 1
ATOM 1373 C CA . PHE A 1 173 ? -3.540 4.923 28.962 1.00 40.69 173 PHE A CA 1
ATOM 1374 C C . PHE A 1 173 ? -4.145 6.130 28.230 1.00 40.69 173 PHE A C 1
ATOM 1376 O O . PHE A 1 173 ? -4.663 5.971 27.128 1.00 40.69 173 PHE A O 1
ATOM 1383 N N . PHE A 1 174 ? -4.045 7.340 28.787 1.00 39.38 174 PHE A N 1
ATOM 1384 C CA . PHE A 1 174 ? -4.546 8.558 28.147 1.00 39.38 174 PHE A CA 1
ATOM 1385 C C . PHE A 1 174 ? -3.424 9.598 28.045 1.00 39.38 174 PHE A C 1
ATOM 1387 O O . PHE A 1 174 ? -3.171 10.313 29.013 1.00 39.38 174 PHE A O 1
ATOM 1394 N N . PRO A 1 175 ? -2.727 9.705 26.898 1.00 38.78 175 PRO A N 1
ATOM 1395 C CA . PRO A 1 175 ? -1.933 10.891 26.631 1.00 38.78 175 PRO A CA 1
ATOM 1396 C C . PRO A 1 175 ? -2.895 12.066 26.414 1.00 38.78 175 PRO A C 1
ATOM 1398 O O . PRO A 1 175 ? -3.807 11.978 25.591 1.00 38.78 175 PRO A O 1
ATOM 1401 N N . GLU A 1 176 ? -2.705 13.158 27.157 1.00 36.38 176 GLU A N 1
ATOM 1402 C CA . GLU A 1 176 ? -3.308 14.438 26.787 1.00 36.38 176 GLU A CA 1
ATOM 1403 C C . GLU A 1 176 ? -2.888 14.793 25.353 1.00 36.38 176 GLU A C 1
ATOM 1405 O O . GLU A 1 176 ? -1.706 14.743 25.006 1.00 36.38 176 GLU A O 1
ATOM 1410 N N . GLU A 1 177 ? -3.864 15.132 24.508 1.00 38.31 177 GLU A N 1
ATOM 1411 C CA . GLU A 1 177 ? -3.609 15.671 23.175 1.00 38.31 177 GLU A CA 1
ATOM 1412 C C . GLU A 1 177 ? -2.891 17.026 23.285 1.00 38.31 177 GLU A C 1
ATOM 1414 O O . GLU A 1 177 ? -3.490 18.040 23.654 1.00 38.31 177 GLU A O 1
ATOM 1419 N N . GLU A 1 178 ? -1.627 17.084 22.856 1.00 34.53 178 GLU A N 1
ATOM 1420 C CA . GLU A 1 178 ? -1.076 18.329 22.326 1.00 34.53 178 GLU A CA 1
ATOM 1421 C C . GLU A 1 178 ? -1.778 18.644 20.998 1.00 34.53 178 GLU A C 1
ATOM 1423 O O . GLU A 1 178 ? -1.681 17.910 20.013 1.00 34.53 178 GLU A O 1
ATOM 1428 N N . LYS A 1 179 ? -2.504 19.765 20.970 1.00 41.28 179 LYS A N 1
ATOM 1429 C CA . LYS A 1 179 ? -3.151 20.301 19.769 1.00 41.28 179 LYS A CA 1
ATOM 1430 C C . LYS A 1 179 ? -2.126 20.539 18.659 1.00 41.28 179 LYS A C 1
ATOM 1432 O O . LYS A 1 179 ? -1.381 21.516 18.700 1.00 41.28 179 LYS A O 1
ATOM 1437 N N . GLY A 1 180 ? -2.181 19.735 17.602 1.00 37.25 180 GLY A N 1
ATOM 1438 C CA . GLY A 1 180 ? -1.468 20.040 16.370 1.00 37.25 180 GLY A CA 1
ATOM 1439 C C . GLY A 1 180 ? -1.507 18.916 15.346 1.00 37.25 180 GLY A C 1
ATOM 1440 O O . GLY A 1 180 ? -0.806 17.927 15.489 1.00 37.25 180 GLY A O 1
ATOM 1441 N N . VAL A 1 181 ? -2.228 19.174 14.253 1.00 34.50 181 VAL A N 1
ATOM 1442 C CA . VAL A 1 181 ? -2.304 18.405 12.998 1.00 34.50 181 VAL A CA 1
ATOM 1443 C C . VAL A 1 181 ? -3.403 17.342 12.968 1.00 34.50 181 VAL A C 1
ATOM 1445 O O . VAL A 1 181 ? -3.400 16.362 13.700 1.00 34.50 181 VAL A O 1
ATOM 1448 N N . ALA A 1 182 ? -4.348 17.565 12.052 1.00 41.66 182 ALA A N 1
ATOM 1449 C CA . ALA A 1 182 ? -5.417 16.653 11.686 1.00 41.66 182 ALA A CA 1
ATOM 1450 C C . ALA A 1 182 ? -4.852 15.301 11.218 1.00 41.66 182 ALA A C 1
ATOM 1452 O O . ALA A 1 182 ? -4.520 15.121 10.049 1.00 41.66 182 ALA A O 1
ATOM 1453 N N . ALA A 1 183 ? -4.757 14.351 12.137 1.00 36.69 183 ALA A N 1
ATOM 1454 C CA . ALA A 1 183 ? -4.772 12.932 11.838 1.00 36.69 183 ALA A CA 1
ATOM 1455 C C . ALA A 1 183 ? -6.148 12.420 12.273 1.00 36.69 183 ALA A C 1
ATOM 1457 O O . ALA A 1 183 ? -6.574 12.722 13.386 1.00 36.69 183 ALA A O 1
ATOM 1458 N N . SER A 1 184 ? -6.861 11.704 11.396 1.00 41.66 184 SER A N 1
ATOM 1459 C CA . SER A 1 184 ? -8.125 11.036 11.725 1.00 41.66 184 SER A CA 1
ATOM 1460 C C . SER A 1 184 ? -7.960 10.205 12.996 1.00 41.66 184 SER A C 1
ATOM 1462 O O . SER A 1 184 ? -7.427 9.095 12.969 1.00 41.66 184 SER A O 1
ATOM 1464 N N . SER A 1 185 ? -8.391 10.776 14.120 1.00 37.78 185 SER A N 1
ATOM 1465 C CA . SER A 1 185 ? -8.298 10.168 15.438 1.00 37.78 185 SER A CA 1
ATOM 1466 C C . SER A 1 185 ? -9.265 8.993 15.481 1.00 37.78 185 SER A C 1
ATOM 1468 O O . SER A 1 185 ? -10.469 9.147 15.658 1.00 37.78 185 SER A O 1
ATOM 1470 N N . THR A 1 186 ? -8.726 7.795 15.267 1.00 44.72 186 THR A N 1
ATOM 1471 C CA . THR A 1 186 ? -9.423 6.524 15.507 1.00 44.72 186 THR A CA 1
ATOM 1472 C C . THR A 1 186 ? -9.201 6.111 16.965 1.00 44.72 186 THR A C 1
ATOM 1474 O O . THR A 1 186 ? -8.889 4.963 17.266 1.00 44.72 186 THR A O 1
ATOM 1477 N N . LEU A 1 187 ? -9.254 7.074 17.888 1.00 44.12 187 LEU A N 1
ATOM 1478 C CA . LEU A 1 187 ? -9.084 6.822 19.310 1.00 44.12 187 LEU A CA 1
ATOM 1479 C C . LEU A 1 187 ? -10.481 6.581 19.882 1.00 44.12 187 LEU A C 1
ATOM 1481 O O . LEU A 1 187 ? -11.308 7.488 19.942 1.00 44.12 187 LEU A O 1
ATOM 1485 N N . LEU A 1 188 ? -10.766 5.323 20.229 1.00 43.47 188 LEU A N 1
ATOM 1486 C CA . LEU A 1 188 ? -12.007 4.915 20.886 1.00 43.47 188 LEU A CA 1
ATOM 1487 C C . LEU A 1 188 ? -12.104 5.630 22.241 1.00 43.47 188 LEU A C 1
ATOM 1489 O O . LEU A 1 188 ? -11.609 5.141 23.254 1.00 43.47 188 LEU A O 1
ATOM 1493 N N . GLN A 1 189 ? -12.730 6.805 22.257 1.00 49.72 189 GLN A N 1
ATOM 1494 C CA . GLN A 1 189 ? -13.107 7.496 23.483 1.00 49.72 189 GLN A CA 1
ATOM 1495 C C . GLN A 1 189 ? -14.212 6.686 24.165 1.00 49.72 189 GLN A C 1
ATOM 1497 O O . GLN A 1 189 ? -15.335 6.569 23.679 1.00 49.72 189 GLN A O 1
ATOM 1502 N N . LEU A 1 190 ? -13.869 6.058 25.288 1.00 47.94 190 LEU A N 1
ATOM 1503 C CA . LEU A 1 190 ? -14.723 5.087 25.971 1.00 47.94 190 LEU A CA 1
ATOM 1504 C C .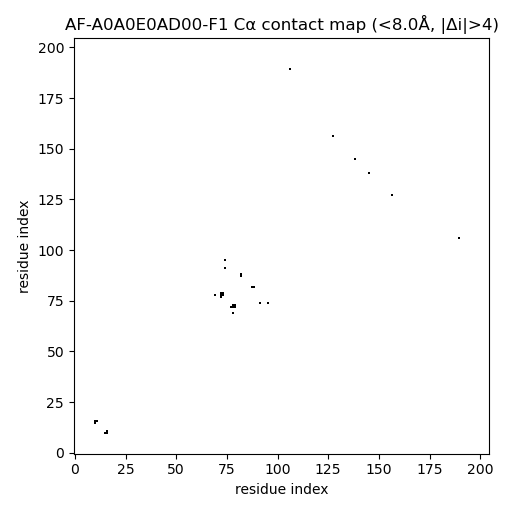 LEU A 1 190 ? -15.762 5.705 26.923 1.00 47.94 190 LEU A C 1
ATOM 1506 O O . LEU A 1 190 ? -16.508 4.947 27.546 1.00 47.94 190 LEU A O 1
ATOM 1510 N N . TRP A 1 191 ? -15.871 7.037 26.984 1.00 40.34 191 TRP A N 1
ATOM 1511 C CA . TRP A 1 191 ? -16.816 7.775 27.829 1.00 40.34 191 TRP A CA 1
ATOM 1512 C C . TRP A 1 191 ? -17.326 9.043 27.111 1.00 40.34 191 TRP A C 1
ATOM 1514 O O . TRP A 1 191 ? -16.542 9.647 26.377 1.00 40.34 191 TRP A O 1
ATOM 1524 N N . PRO A 1 192 ? -18.591 9.483 27.299 1.00 39.38 192 PRO A N 1
ATOM 1525 C CA . PRO A 1 192 ? -19.058 10.756 26.752 1.00 39.38 192 PRO A CA 1
ATOM 1526 C C . PRO A 1 192 ? -18.237 11.899 27.357 1.00 39.38 192 PRO A C 1
ATOM 1528 O O . PRO A 1 192 ? -18.238 12.078 28.577 1.00 39.38 192 PRO A O 1
ATOM 1531 N N . GLN A 1 193 ? -17.523 12.667 26.532 1.00 42.84 193 GLN A N 1
ATOM 1532 C CA . GLN A 1 193 ? -16.874 13.885 27.014 1.00 42.84 193 GLN A CA 1
ATOM 1533 C C . GLN A 1 193 ? -17.951 14.849 27.537 1.00 42.84 193 GLN A C 1
ATOM 1535 O O . GLN A 1 193 ? -18.994 14.995 26.889 1.00 42.84 193 GLN A O 1
ATOM 1540 N N . PRO A 1 194 ? -17.744 15.497 28.699 1.00 40.19 194 PRO A N 1
ATOM 1541 C CA . PRO A 1 194 ? -18.627 16.569 29.123 1.00 40.19 194 PRO A CA 1
ATOM 1542 C C . PRO A 1 194 ? -18.569 17.648 28.042 1.00 40.19 194 PRO A C 1
ATOM 1544 O O . PRO A 1 194 ? -17.503 18.171 27.729 1.00 40.19 194 PRO A O 1
ATOM 1547 N N . HIS A 1 195 ? -19.709 17.925 27.417 1.00 38.19 195 HIS A N 1
ATOM 1548 C CA . HIS A 1 195 ? -19.826 19.038 26.493 1.00 38.19 195 HIS A CA 1
ATOM 1549 C C . HIS A 1 195 ? -19.543 20.311 27.303 1.00 38.19 195 HIS A C 1
ATOM 1551 O O . HIS A 1 195 ? -20.290 20.626 28.232 1.00 38.19 195 HIS A O 1
ATOM 1557 N N . ASP A 1 196 ? -18.464 21.024 26.976 1.00 41.53 196 ASP A N 1
ATOM 1558 C CA . ASP A 1 196 ? -18.226 22.392 27.440 1.00 41.53 196 ASP A CA 1
ATOM 1559 C C . ASP A 1 196 ? -19.3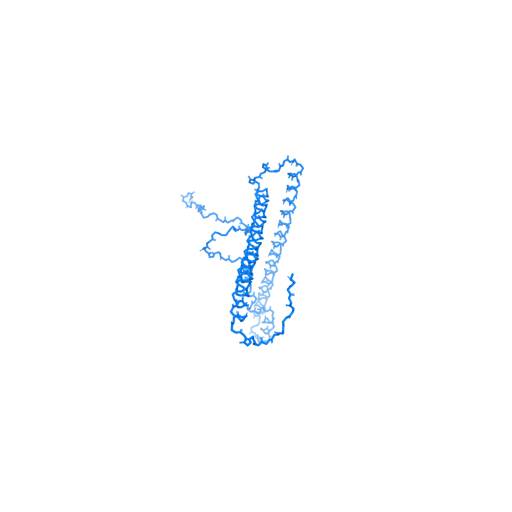90 23.260 26.931 1.00 41.53 196 ASP A C 1
ATOM 1561 O O . ASP A 1 196 ? -19.368 23.771 25.812 1.00 41.53 196 ASP A O 1
ATOM 1565 N N . GLY A 1 197 ? -20.479 23.338 27.694 1.00 45.41 197 GLY A N 1
ATOM 1566 C CA . GLY A 1 197 ? -21.692 24.020 27.246 1.00 45.41 197 GLY A CA 1
ATOM 1567 C C . GLY A 1 197 ? -22.842 24.053 28.244 1.00 45.41 197 GLY A C 1
ATOM 1568 O O . GLY A 1 197 ? -23.540 25.059 28.290 1.00 45.41 197 GLY A O 1
ATOM 1569 N N . ASP A 1 198 ? -23.000 23.038 29.096 1.00 44.38 198 ASP A N 1
ATOM 1570 C CA . ASP A 1 198 ? -24.126 22.991 30.038 1.00 44.38 198 ASP A CA 1
ATOM 1571 C C . ASP A 1 198 ? -23.661 23.222 31.478 1.00 44.38 198 ASP A C 1
ATOM 1573 O O . ASP A 1 198 ? -23.592 22.319 32.311 1.00 44.38 198 ASP A O 1
ATOM 1577 N N . GLN A 1 199 ? -23.345 24.479 31.785 1.00 42.62 199 GLN A N 1
ATOM 1578 C CA . GLN A 1 199 ? -23.337 24.955 33.164 1.00 42.62 199 GLN A CA 1
ATOM 1579 C C . GLN A 1 199 ? -24.809 25.130 33.585 1.00 42.62 199 GLN A C 1
ATOM 1581 O O . GLN A 1 199 ? -25.489 25.980 33.005 1.00 42.62 199 GLN A O 1
ATOM 1586 N N . PRO A 1 200 ? -25.356 24.356 34.545 1.00 43.22 200 PRO A N 1
ATOM 1587 C CA . PRO A 1 200 ? -26.718 24.587 34.999 1.00 43.22 200 PRO A CA 1
ATOM 1588 C C . PRO A 1 200 ? -26.773 25.959 35.673 1.00 43.22 200 PRO A C 1
ATOM 1590 O O . PRO A 1 200 ? -26.045 26.238 36.628 1.00 43.22 200 PRO A O 1
ATOM 1593 N N . ASP A 1 201 ? -27.619 26.825 35.127 1.00 42.38 201 ASP A N 1
ATOM 1594 C CA . ASP A 1 201 ? -27.828 28.194 35.572 1.00 42.38 201 ASP A CA 1
ATOM 1595 C C . ASP A 1 201 ? -28.402 28.179 37.003 1.00 42.38 201 ASP A C 1
ATOM 1597 O O . ASP A 1 201 ? -29.601 28.012 37.228 1.00 42.38 201 ASP A O 1
ATOM 1601 N N . LEU A 1 202 ? -27.533 28.310 38.010 1.00 49.59 202 LEU A N 1
ATOM 1602 C CA . LEU A 1 202 ? -27.877 28.323 39.443 1.00 49.59 202 LEU A CA 1
ATOM 1603 C C . LEU A 1 202 ? -28.552 29.642 39.879 1.00 49.59 202 LEU A C 1
ATOM 1605 O O . LEU A 1 202 ? -28.343 30.127 40.989 1.00 49.59 202 LEU A O 1
ATOM 1609 N N . ARG A 1 203 ? -29.358 30.255 39.006 1.00 43.53 203 ARG A N 1
ATOM 1610 C CA . ARG A 1 203 ? -30.077 31.515 39.267 1.00 43.53 203 ARG A CA 1
ATOM 1611 C C . ARG A 1 203 ? -31.596 31.389 39.292 1.00 43.53 203 ARG A C 1
ATOM 1613 O O . ARG A 1 203 ? -32.285 32.405 39.254 1.00 43.53 203 ARG A O 1
ATOM 1620 N N . LEU A 1 204 ? -32.125 30.176 39.407 1.00 44.22 204 LEU A N 1
ATOM 1621 C CA . LEU A 1 204 ? -33.558 29.958 39.605 1.00 44.22 204 LEU A CA 1
ATOM 1622 C C . LEU A 1 204 ? -33.844 28.878 40.652 1.00 44.22 204 LEU A C 1
ATOM 1624 O O . LEU A 1 204 ? -34.584 27.954 40.353 1.00 44.22 204 LEU A O 1
ATOM 1628 N N . TRP A 1 205 ? -33.284 29.013 41.858 1.00 44.00 205 TRP A N 1
ATOM 1629 C CA . TRP A 1 205 ? -33.881 28.548 43.120 1.00 44.00 205 TRP A CA 1
ATOM 1630 C C . TRP A 1 205 ? -33.458 29.488 44.250 1.00 44.00 205 TRP A C 1
ATOM 1632 O O . TRP A 1 205 ? -32.250 29.809 44.317 1.00 44.00 205 TRP A O 1
#

Solvent-accessible surface area (backbone atoms only — not comparable to full-atom values): 12576 Å² total; per-residue (Å²): 139,81,89,76,89,76,78,100,65,87,64,82,55,63,68,62,37,51,55,49,46,58,56,50,51,52,56,49,53,52,49,49,51,52,49,51,52,50,54,52,51,53,52,52,51,52,52,51,51,54,50,52,51,50,53,52,49,54,50,52,52,52,55,49,50,55,51,51,54,51,50,50,31,39,75,74,60,75,48,54,84,81,57,85,46,72,66,60,48,50,51,51,48,53,51,50,53,52,54,49,51,52,53,48,53,53,50,53,51,52,54,50,50,54,54,48,53,52,49,54,51,51,50,52,53,50,52,51,52,53,50,51,53,50,52,51,57,55,48,75,73,53,91,80,71,71,74,72,63,55,60,59,59,59,70,75,52,76,62,74,65,61,62,55,48,52,60,45,61,76,44,73,83,58,82,79,81,76,91,77,78,97,62,90,78,85,68,85,72,90,64,87,74,81,67,94,78,77,75,80,77,86,82,81,124

Sequence (205 aa):
MGRGKIEMKRIEDATRRQVTFSKRRAGLMELFHRYEITTRNTRLQETNRDDEQMVMEITRLRNEIDQLEASLRRQTGEDLSSVSTVDELSQLQLQLESSLSNVHARKDELMSQQLEDMRCMHQTVHEQNNFLCRMMSENWQSPGSGEASAMEALTMLPPAAAATTAAEAFNCFFPEEEKGVAASSTLLQLWPQPHDGDQPDLRLW

Foldseek 3Di:
DDDDDDDPDDDPDPVVNVVCCVVVVVVVVVVVVVVVVVVVVVVVVVVVVVVVVVVVVVVVVVVVVVVVVVVVCVLVVNDCVVVPDPVSNVVSVVVNVVVVVVVVVVLVVVVVVVVVVVVVVVVLVVVLVVVVVVVVVVCVVPVPDPDPVVVVNVVSDDPPVVVVVVVVVVVVPDDDDDDDDDDPPPDPPPDDDPPPPDDPPPPPD

pLDDT: mean 76.66, std 22.67, range [34.5, 98.38]

Organism: NCBI:txid40148

Secondary structure (DSSP, 8-state):
-------SS---SHHHHHHHHHHHHHHHHHHHHHHHHHHHHHHHHHHHHHHHHHHHHHHHHHHHHHHHHHHHHHHHTS--TT--SHHHHHHHHHHHHHHHHHHHHHHHHHHHHHHHHHHHHHHHHHHHHHHHHHHHHHHTT-TT--TTHHHHHTTSSPPTHHHHHHHHHHHTT-----------------SPPP-TT----TT--